Protein AF-A0A9X4BJ70-F1 (afdb_monomer)

Foldseek 3Di:
DDDDDDDDDDDDDDDPDPDDPDADDPVLLVLLQVLLVLLLLLCQFLLNQQQLAPAFFGADARVRHGDPVRWGCDQAFQTHVVDGPCVQEACAQDPCVVDQPRDGYHPPDGHHGPCASLHSHPDDSVRNLVQCCDCNNNVNDDLVRVLCCLQPPGSNCCLQVRDHPGDHRPPDSVSNSVSSCSCVVSVNDYPPDDPCVVPVDPDDDDDDDFDDPVQPPDPDDDGRDDDCDPVGDDPDDDDDDDDDDDDDDDDDDDDDDDDDDDDDD

InterPro domains:
  IPR036280 Multiheme cytochrome superfamily [SSF48695] (38-114)

Mean predicted aligned error: 16.15 Å

Solvent-accessible surface area (backbone atoms only — not comparable to full-atom values): 16893 Å² total; per-residue (Å²): 142,85,80,88,86,84,83,80,85,79,83,76,81,83,77,80,76,82,80,65,87,78,74,68,49,75,65,48,49,50,55,9,34,57,21,41,52,54,42,47,54,53,43,61,30,45,76,41,23,28,52,15,36,89,70,48,61,43,37,37,73,82,82,60,41,69,37,91,84,71,55,38,30,37,87,65,7,44,22,33,92,97,52,40,42,68,82,64,34,40,66,47,49,65,65,73,89,65,46,82,82,49,58,54,28,28,48,87,58,60,34,54,29,72,94,44,35,48,64,41,59,89,55,51,72,49,57,46,51,52,38,63,67,33,38,89,48,48,74,66,39,54,68,68,56,46,50,46,44,76,69,66,35,55,56,59,53,31,32,65,62,44,48,76,83,52,79,43,58,86,69,55,66,69,59,42,51,48,24,47,46,52,10,49,78,43,72,57,51,44,69,93,55,76,70,62,88,80,46,101,61,89,79,84,82,84,83,95,73,82,59,60,82,82,71,60,84,52,94,90,71,58,87,69,50,88,70,75,35,80,87,58,52,86,79,88,75,90,78,81,89,72,92,88,81,86,82,84,82,84,85,80,87,84,85,86,87,86,82,90,84,90,83,83,136

Radius of gyration: 30.54 Å; Cα contacts (8 Å, |Δi|>4): 278; chains: 1; bounding box: 100×88×86 Å

Structure (mmCIF, N/CA/C/O backbone):
data_AF-A0A9X4BJ70-F1
#
_entry.id   AF-A0A9X4BJ70-F1
#
loop_
_atom_site.group_PDB
_atom_site.id
_atom_site.type_symbol
_atom_site.label_atom_id
_atom_site.label_alt_id
_atom_site.label_comp_id
_atom_site.label_asym_id
_atom_site.label_entity_id
_atom_site.label_seq_id
_atom_site.pdbx_PDB_ins_code
_atom_site.Cartn_x
_atom_site.Cartn_y
_atom_site.Cartn_z
_atom_site.occupancy
_atom_site.B_iso_or_equiv
_atom_site.auth_seq_id
_atom_site.auth_comp_id
_atom_site.auth_asym_id
_atom_site.auth_atom_id
_atom_site.pdbx_PDB_model_num
ATOM 1 N N . MET A 1 1 ? -66.455 -12.445 61.023 1.00 44.97 1 MET A N 1
ATOM 2 C CA . MET A 1 1 ? -65.343 -12.947 60.184 1.00 44.97 1 MET A CA 1
ATOM 3 C C . MET A 1 1 ? -65.818 -13.061 58.744 1.00 44.97 1 MET A C 1
ATOM 5 O O . MET A 1 1 ? -66.738 -13.832 58.506 1.00 44.97 1 MET A O 1
ATOM 9 N N . ARG A 1 2 ? -65.229 -12.282 57.830 1.00 41.47 2 ARG A N 1
ATOM 10 C CA . ARG A 1 2 ? -65.140 -12.471 56.365 1.00 41.47 2 ARG A CA 1
ATOM 11 C C . ARG A 1 2 ? -64.407 -11.228 55.855 1.00 41.47 2 ARG A C 1
ATOM 13 O O . ARG A 1 2 ? -64.957 -10.138 55.947 1.00 41.47 2 ARG A O 1
ATOM 20 N N . HIS A 1 3 ? -63.143 -11.385 55.472 1.00 39.84 3 HIS A N 1
ATOM 21 C CA . HIS A 1 3 ? -62.312 -10.273 55.015 1.00 39.84 3 HIS A CA 1
ATOM 22 C C . HIS A 1 3 ? -62.519 -9.997 53.523 1.00 39.84 3 HIS A C 1
ATOM 24 O O . HIS A 1 3 ? -62.793 -10.908 52.744 1.00 39.84 3 HIS A O 1
ATOM 30 N N . GLU A 1 4 ? -62.346 -8.722 53.188 1.00 60.28 4 GLU A N 1
ATOM 31 C CA . GLU A 1 4 ? -62.038 -8.146 51.878 1.00 60.28 4 GLU A CA 1
ATOM 32 C C . GLU A 1 4 ? -61.199 -9.036 50.947 1.00 60.28 4 GLU A C 1
ATOM 34 O O . GLU A 1 4 ? -60.307 -9.742 51.411 1.00 60.28 4 GLU A O 1
ATOM 39 N N . LEU A 1 5 ? -61.378 -8.862 49.629 1.00 48.97 5 LEU A N 1
ATOM 40 C CA . LEU A 1 5 ? -60.277 -8.516 48.711 1.00 48.97 5 LEU A CA 1
ATOM 41 C C . LEU A 1 5 ? -60.844 -8.101 47.332 1.00 48.97 5 LEU A C 1
ATOM 43 O O . LEU A 1 5 ? -61.234 -8.944 46.525 1.00 48.97 5 LEU A O 1
ATOM 47 N N . ARG A 1 6 ? -60.863 -6.797 47.025 1.00 49.69 6 ARG A N 1
ATOM 48 C CA . ARG A 1 6 ? -61.016 -6.299 45.644 1.00 49.69 6 ARG A CA 1
ATOM 49 C C . ARG A 1 6 ? -59.627 -6.013 45.076 1.00 49.69 6 ARG A C 1
ATOM 51 O O . ARG A 1 6 ? -58.967 -5.074 45.508 1.00 49.69 6 ARG A O 1
ATOM 58 N N . GLY A 1 7 ? -59.179 -6.844 44.137 1.00 45.72 7 GLY A N 1
ATOM 59 C CA . GLY A 1 7 ? -57.853 -6.724 43.529 1.00 45.72 7 GLY A CA 1
ATOM 60 C C . GLY A 1 7 ? -57.718 -5.473 42.659 1.00 45.72 7 GLY A C 1
ATOM 61 O O . GLY A 1 7 ? -58.491 -5.281 41.721 1.00 45.72 7 GLY A O 1
ATOM 62 N N . LEU A 1 8 ? -56.714 -4.646 42.951 1.00 52.88 8 LEU A N 1
ATOM 63 C CA . LEU A 1 8 ? -56.324 -3.516 42.112 1.00 52.88 8 LEU A CA 1
ATOM 64 C C . LEU A 1 8 ? -55.392 -4.025 41.000 1.00 52.88 8 LEU A C 1
ATOM 66 O O . LEU A 1 8 ? -54.265 -4.437 41.272 1.00 52.88 8 LEU A O 1
ATOM 70 N N . ALA A 1 9 ? -55.851 -4.015 39.748 1.00 54.50 9 ALA A N 1
ATOM 71 C CA . ALA A 1 9 ? -55.020 -4.398 38.610 1.00 54.50 9 ALA A CA 1
ATOM 72 C C . ALA A 1 9 ? -54.035 -3.265 38.265 1.00 54.50 9 ALA A C 1
ATOM 74 O O . ALA A 1 9 ? -54.402 -2.293 37.606 1.00 54.50 9 ALA A O 1
ATOM 75 N N . MET A 1 10 ? -52.779 -3.381 38.708 1.00 53.28 10 MET A N 1
ATOM 76 C CA . MET A 1 10 ? -51.710 -2.481 38.268 1.00 53.28 10 MET A CA 1
ATOM 77 C C . MET A 1 10 ? -51.283 -2.814 36.833 1.00 53.28 10 MET A C 1
ATOM 79 O O . MET A 1 10 ? -50.647 -3.836 36.581 1.00 53.28 10 MET A O 1
ATOM 83 N N . LEU A 1 11 ? -51.589 -1.913 35.900 1.00 59.22 11 LEU A N 1
ATOM 84 C CA . LEU A 1 11 ? -50.984 -1.886 34.570 1.00 59.22 11 LEU A CA 1
ATOM 85 C C . LEU A 1 11 ? -49.551 -1.347 34.684 1.00 59.22 11 LEU A C 1
ATOM 87 O O . LEU A 1 11 ? -49.342 -0.141 34.806 1.00 59.22 11 LEU A O 1
ATOM 91 N N . ALA A 1 12 ? -48.563 -2.241 34.653 1.00 55.62 12 ALA A N 1
ATOM 92 C CA . ALA A 1 12 ? -47.156 -1.859 34.577 1.00 55.62 12 ALA A CA 1
ATOM 93 C C . ALA A 1 12 ? -46.794 -1.441 33.134 1.00 55.62 12 ALA A C 1
ATOM 95 O O . ALA A 1 12 ? -47.050 -2.212 32.205 1.00 55.62 12 ALA A O 1
ATOM 96 N N . PRO A 1 13 ? -46.193 -0.258 32.907 1.00 54.66 13 PRO A N 1
ATOM 97 C CA . PRO A 1 13 ? -45.772 0.148 31.573 1.00 54.66 13 PRO A CA 1
ATOM 98 C C . PRO A 1 13 ? -44.512 -0.619 31.146 1.00 54.66 13 PRO A C 1
ATOM 100 O O . PRO A 1 13 ? -43.472 -0.538 31.801 1.00 54.66 13 PRO A O 1
ATOM 103 N N . LEU A 1 14 ? -44.582 -1.328 30.014 1.00 55.91 14 LEU A N 1
ATOM 104 C CA . LEU A 1 14 ? -43.394 -1.866 29.349 1.00 55.91 14 LEU A CA 1
ATOM 105 C C . LEU A 1 14 ? -42.545 -0.701 28.821 1.00 55.91 14 LEU A C 1
ATOM 107 O O . LEU A 1 14 ? -42.873 -0.087 27.806 1.00 55.91 14 LEU A O 1
ATOM 111 N N . ALA A 1 15 ? -41.435 -0.410 29.494 1.00 56.06 15 ALA A N 1
ATOM 112 C CA . ALA A 1 15 ? -40.426 0.496 28.969 1.00 56.06 15 ALA A CA 1
ATOM 113 C C . ALA A 1 15 ? -39.696 -0.182 27.797 1.00 56.06 15 ALA A C 1
ATOM 115 O O . ALA A 1 15 ? -38.881 -1.082 28.005 1.00 56.06 15 ALA A O 1
ATOM 116 N N . LEU A 1 16 ? -39.973 0.249 26.560 1.00 54.69 16 LEU A N 1
ATOM 117 C CA . LEU A 1 16 ? -39.176 -0.148 25.399 1.00 54.69 16 LEU A CA 1
ATOM 118 C C . LEU A 1 16 ? -37.774 0.464 25.519 1.00 54.69 16 LEU A C 1
ATOM 120 O O . LEU A 1 16 ? -37.545 1.615 25.145 1.00 54.69 16 LEU A O 1
ATOM 124 N N . ALA A 1 17 ? -36.824 -0.321 26.023 1.00 59.47 17 ALA A N 1
ATOM 125 C CA . ALA A 1 17 ? -35.411 0.003 25.925 1.00 59.47 17 ALA A CA 1
ATOM 126 C C . ALA A 1 17 ? -34.994 -0.034 24.446 1.00 59.47 17 ALA A C 1
ATOM 128 O O . ALA A 1 17 ? -34.946 -1.095 23.824 1.00 59.47 17 ALA A O 1
ATOM 129 N N . ALA A 1 18 ? -34.702 1.135 23.874 1.00 52.69 18 ALA A N 1
ATOM 130 C CA . ALA A 1 18 ? -34.216 1.254 22.506 1.00 52.69 18 ALA A CA 1
ATOM 131 C C . ALA A 1 18 ? -32.765 0.748 22.404 1.00 52.69 18 ALA A C 1
ATOM 133 O O . ALA A 1 18 ? -31.811 1.525 22.467 1.00 52.69 18 ALA A O 1
ATOM 134 N N . CYS A 1 19 ? -32.596 -0.566 22.241 1.00 50.25 19 CYS A N 1
ATOM 135 C CA . CYS A 1 19 ? -31.313 -1.196 21.936 1.00 50.25 19 CYS A CA 1
ATOM 136 C C . CYS A 1 19 ? -30.862 -0.869 20.503 1.00 50.25 19 CYS A C 1
ATOM 138 O O . CYS A 1 19 ? -30.919 -1.708 19.606 1.00 50.25 19 CYS A O 1
ATOM 140 N N . GLY A 1 20 ? -30.363 0.351 20.296 1.00 57.78 20 GLY A N 1
ATOM 141 C CA . GLY A 1 20 ? -29.367 0.577 19.250 1.00 57.78 20 GLY A CA 1
ATOM 142 C C . GLY A 1 20 ? -28.104 -0.247 19.554 1.00 57.78 20 GLY A C 1
ATOM 143 O O . GLY A 1 20 ? -27.834 -0.519 20.729 1.00 57.78 20 GLY A O 1
ATOM 144 N N . PRO A 1 21 ? -27.322 -0.657 18.539 1.00 59.00 21 PRO A N 1
ATOM 145 C CA . PRO A 1 21 ? -26.081 -1.385 18.774 1.00 59.00 21 PRO A CA 1
ATOM 146 C C . PRO A 1 21 ? -25.143 -0.537 19.638 1.00 59.00 21 PRO A C 1
ATOM 148 O O . PRO A 1 21 ? -24.819 0.605 19.299 1.00 59.00 21 PRO A O 1
ATOM 151 N N . ALA A 1 22 ? -24.723 -1.087 20.777 1.00 70.06 22 ALA A N 1
ATOM 152 C CA . ALA A 1 22 ? -23.726 -0.445 21.617 1.00 70.06 22 ALA A CA 1
ATOM 153 C C . ALA A 1 22 ? -22.403 -0.348 20.842 1.00 70.06 22 ALA A C 1
ATOM 155 O O . ALA A 1 22 ? -21.954 -1.325 20.246 1.00 70.06 22 ALA A O 1
ATOM 156 N N . GLY A 1 23 ? -21.784 0.836 20.850 1.00 78.56 23 GLY A N 1
ATOM 157 C CA . GLY A 1 23 ? -20.447 1.020 20.284 1.00 78.56 23 GLY A CA 1
ATOM 158 C C . GLY A 1 23 ? -19.384 0.202 21.036 1.00 78.56 23 GLY A C 1
ATOM 159 O O . GLY A 1 23 ? -19.648 -0.279 22.142 1.00 78.56 23 GLY A O 1
ATOM 160 N N . PRO A 1 24 ? -18.170 0.070 20.476 1.00 86.44 24 PRO A N 1
ATOM 161 C CA . PRO A 1 24 ? -17.141 -0.817 21.008 1.00 86.44 24 PRO A CA 1
ATOM 162 C C . PRO A 1 24 ? -16.755 -0.477 22.455 1.00 86.44 24 PRO A C 1
ATOM 164 O O . PRO A 1 24 ? -16.575 0.693 22.836 1.00 86.44 24 PRO A O 1
ATOM 167 N N . SER A 1 25 ? -16.584 -1.530 23.257 1.00 91.25 25 SER A N 1
ATOM 168 C CA . SER A 1 25 ? -16.141 -1.454 24.649 1.00 91.25 25 SER A CA 1
ATOM 169 C C . SER A 1 25 ? -14.768 -0.775 24.771 1.00 91.25 25 SER A C 1
ATOM 171 O O . SER A 1 25 ? -14.058 -0.563 23.786 1.00 91.25 25 SER A O 1
ATOM 173 N N . ALA A 1 26 ? -14.376 -0.395 25.990 1.00 90.38 26 ALA A N 1
ATOM 174 C CA . ALA A 1 26 ? -13.045 0.176 26.220 1.00 90.38 26 ALA A CA 1
ATOM 175 C C . ALA A 1 26 ? -11.922 -0.808 25.832 1.00 90.38 26 ALA A C 1
ATOM 177 O O . ALA A 1 26 ? -10.941 -0.403 25.216 1.00 90.38 26 ALA A O 1
ATOM 178 N N . GLU A 1 27 ? -12.118 -2.096 26.118 1.00 92.19 27 GLU A N 1
ATOM 179 C CA . GLU A 1 27 ? -11.207 -3.188 25.763 1.00 92.19 27 GLU A CA 1
ATOM 180 C C . GLU A 1 27 ? -11.134 -3.405 24.244 1.00 92.19 27 GLU A C 1
ATOM 182 O O . GLU A 1 27 ? -10.042 -3.432 23.681 1.00 92.19 27 GLU A O 1
ATOM 187 N N . GLN A 1 28 ? -12.281 -3.444 23.553 1.00 92.56 28 GLN A N 1
ATOM 188 C CA . GLN A 1 28 ? -12.324 -3.540 22.087 1.00 92.56 28 GLN A CA 1
ATOM 189 C C . GLN A 1 28 ? -11.627 -2.346 21.420 1.00 92.56 28 GLN A C 1
ATOM 191 O O . GLN A 1 28 ? -10.925 -2.517 20.426 1.00 92.56 28 GLN A O 1
ATOM 196 N N . ARG A 1 29 ? -11.771 -1.136 21.980 1.00 91.31 29 ARG A N 1
ATOM 197 C CA . ARG A 1 29 ? -11.071 0.060 21.487 1.00 91.31 29 ARG A CA 1
ATOM 198 C C . ARG A 1 29 ? -9.560 -0.002 21.710 1.00 91.31 29 ARG A C 1
ATOM 200 O O . ARG A 1 29 ? -8.829 0.417 20.819 1.00 91.31 29 ARG A O 1
ATOM 207 N N . ALA A 1 30 ? -9.093 -0.530 22.842 1.00 91.69 30 ALA A N 1
ATOM 208 C CA . ALA A 1 30 ? -7.665 -0.748 23.082 1.00 91.69 30 ALA A CA 1
ATOM 209 C C . ALA A 1 30 ? -7.089 -1.777 22.092 1.00 91.69 30 ALA A C 1
ATOM 211 O O . ALA A 1 30 ? -6.161 -1.463 21.350 1.00 91.69 30 ALA A O 1
ATOM 212 N N . ALA A 1 31 ? -7.729 -2.945 21.972 1.00 94.50 31 ALA A N 1
ATOM 213 C CA . ALA A 1 31 ? -7.320 -3.996 21.039 1.00 94.50 31 ALA A CA 1
ATOM 214 C C . ALA A 1 31 ? -7.295 -3.523 19.572 1.00 94.50 31 ALA A C 1
ATOM 216 O O . ALA A 1 31 ? -6.420 -3.924 18.806 1.00 94.50 31 ALA A O 1
ATOM 217 N N . ALA A 1 32 ? -8.221 -2.647 19.175 1.00 95.12 32 ALA A N 1
ATOM 218 C CA . ALA A 1 32 ? -8.258 -2.057 17.839 1.00 95.12 32 ALA A CA 1
ATOM 219 C C . ALA A 1 32 ? -7.147 -1.024 17.585 1.00 95.12 32 ALA A C 1
ATOM 221 O O . ALA A 1 32 ? -6.640 -0.946 16.467 1.00 95.12 32 ALA A O 1
ATOM 222 N N . VAL A 1 33 ? -6.740 -0.257 18.604 1.00 94.12 33 VAL A N 1
ATOM 223 C CA . VAL A 1 33 ? -5.573 0.638 18.524 1.00 94.12 33 VAL A CA 1
ATOM 224 C C . VAL A 1 33 ? -4.288 -0.172 18.334 1.00 94.12 33 VAL A C 1
ATOM 226 O O . VAL A 1 33 ? -3.504 0.145 17.438 1.00 94.12 33 VAL A O 1
ATOM 229 N N . ASP A 1 34 ? -4.110 -1.246 19.105 1.00 94.56 34 ASP A N 1
ATOM 230 C CA . ASP A 1 34 ? -2.947 -2.134 18.988 1.00 94.56 34 ASP A CA 1
ATOM 231 C C . ASP A 1 34 ? -2.934 -2.866 17.637 1.00 94.56 34 ASP A C 1
ATOM 233 O O . ASP A 1 34 ? -1.910 -2.922 16.954 1.00 94.56 34 ASP A O 1
ATOM 237 N N . ALA A 1 35 ? -4.092 -3.357 17.185 1.00 97.31 35 ALA A N 1
ATOM 238 C CA . ALA A 1 35 ? -4.245 -3.965 15.867 1.00 97.31 35 ALA A CA 1
ATOM 239 C C . ALA A 1 35 ? -3.891 -2.986 14.731 1.00 97.31 35 ALA A C 1
ATOM 241 O O . ALA A 1 35 ? -3.225 -3.368 13.762 1.00 97.31 35 ALA A O 1
ATOM 242 N N . PHE A 1 36 ? -4.260 -1.707 14.861 1.00 97.44 36 PHE A N 1
ATOM 243 C CA . PHE A 1 36 ? -3.890 -0.691 13.880 1.00 97.44 36 PHE A CA 1
ATOM 244 C C . PHE A 1 36 ? -2.380 -0.412 13.831 1.00 97.44 36 PHE A C 1
ATOM 246 O O . PHE A 1 36 ? -1.868 -0.056 12.769 1.00 97.44 36 PHE A O 1
ATOM 253 N N . ALA A 1 37 ? -1.634 -0.612 14.924 1.00 96.25 37 ALA A N 1
ATOM 254 C CA . ALA A 1 37 ? -0.175 -0.496 14.893 1.00 96.25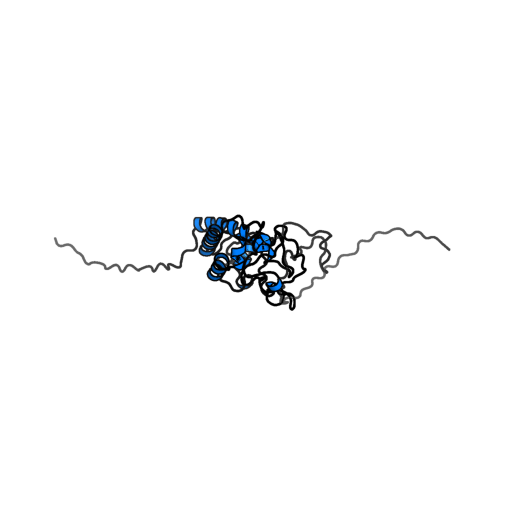 37 ALA A CA 1
ATOM 255 C C . ALA A 1 37 ? 0.447 -1.520 13.922 1.00 96.25 37 ALA A C 1
ATOM 257 O O . ALA A 1 37 ? 1.271 -1.144 13.086 1.00 96.25 37 ALA A O 1
ATOM 258 N N . THR A 1 38 ? -0.028 -2.772 13.944 1.00 97.81 38 THR A N 1
ATOM 259 C CA . THR A 1 38 ? 0.369 -3.817 12.982 1.00 97.81 38 THR A CA 1
ATOM 260 C C . THR A 1 38 ? -0.075 -3.493 11.551 1.00 97.81 38 THR A C 1
ATOM 262 O O . THR A 1 38 ? 0.704 -3.661 10.613 1.00 97.81 38 THR A O 1
ATOM 265 N N . VAL A 1 39 ? -1.296 -2.975 11.356 1.00 97.81 39 VAL A N 1
ATOM 266 C CA . VAL A 1 39 ? -1.761 -2.515 10.029 1.00 97.81 39 VAL A CA 1
ATOM 267 C C . VAL A 1 39 ? -0.845 -1.413 9.488 1.00 97.81 39 VAL A C 1
ATOM 269 O O . VAL A 1 39 ? -0.410 -1.481 8.338 1.00 97.81 39 VAL A O 1
ATOM 272 N N . LYS A 1 40 ? -0.491 -0.427 10.322 1.00 96.94 40 LYS A N 1
ATOM 273 C CA . LYS A 1 40 ? 0.443 0.639 9.954 1.00 96.94 40 LYS A CA 1
ATOM 274 C C . LYS A 1 40 ? 1.812 0.086 9.578 1.00 96.94 40 LYS A C 1
ATOM 276 O O . LYS A 1 40 ? 2.360 0.537 8.579 1.00 96.94 40 LYS A O 1
ATOM 281 N N . GLU A 1 41 ? 2.373 -0.838 10.354 1.00 97.38 41 GLU A N 1
ATOM 282 C CA . GLU A 1 41 ? 3.683 -1.438 10.071 1.00 97.38 41 GLU A CA 1
ATOM 283 C C . GLU A 1 41 ? 3.741 -2.014 8.648 1.00 97.38 41 GLU A C 1
ATOM 285 O O . GLU A 1 41 ? 4.626 -1.651 7.872 1.00 97.38 41 GLU A O 1
ATOM 290 N N . VAL A 1 42 ? 2.732 -2.803 8.262 1.00 98.25 42 VAL A N 1
ATOM 291 C CA . VAL A 1 42 ? 2.614 -3.365 6.907 1.00 98.25 42 VAL A CA 1
ATOM 292 C C . VAL A 1 42 ? 2.461 -2.270 5.850 1.00 98.25 42 VAL A C 1
ATOM 294 O O . VAL A 1 42 ? 3.201 -2.259 4.869 1.00 98.25 42 VAL A O 1
ATOM 297 N N . PHE A 1 43 ? 1.568 -1.300 6.058 1.00 97.50 43 PHE A N 1
ATOM 298 C CA . PHE A 1 43 ? 1.347 -0.194 5.114 1.00 97.50 43 PHE A CA 1
ATOM 299 C C . PHE A 1 43 ? 2.568 0.731 4.942 1.00 97.50 43 PHE A C 1
ATOM 301 O O . PHE A 1 43 ? 2.677 1.411 3.918 1.00 97.50 43 PHE A O 1
ATOM 308 N N . GLN A 1 44 ? 3.476 0.768 5.925 1.00 96.56 44 GLN A N 1
ATOM 309 C CA . GLN A 1 44 ? 4.755 1.478 5.849 1.00 96.56 44 GLN A CA 1
ATOM 310 C C . GLN A 1 44 ? 5.908 0.616 5.302 1.00 96.56 44 GLN A C 1
ATOM 312 O O . GLN A 1 44 ? 7.003 1.135 5.101 1.00 96.56 44 GLN A O 1
ATOM 317 N N . HIS A 1 45 ? 5.691 -0.670 5.019 1.00 97.62 45 HIS A N 1
ATOM 318 C CA . HIS A 1 45 ? 6.710 -1.533 4.427 1.00 97.62 45 HIS A CA 1
ATOM 319 C C . HIS A 1 45 ? 6.933 -1.197 2.933 1.00 97.62 45 HIS A C 1
ATOM 321 O O . HIS A 1 45 ? 5.957 -0.914 2.226 1.00 97.62 45 HIS A O 1
ATOM 327 N N . PRO A 1 46 ? 8.165 -1.297 2.386 1.00 96.75 46 PRO A N 1
ATOM 328 C CA . PRO A 1 46 ? 8.444 -1.012 0.971 1.00 96.75 46 PRO A CA 1
ATOM 329 C C . PRO A 1 46 ? 7.616 -1.832 -0.027 1.00 96.75 46 PRO A C 1
ATOM 331 O O . PRO A 1 46 ? 7.341 -1.370 -1.131 1.00 96.75 46 PRO A O 1
ATOM 334 N N . ARG A 1 47 ? 7.151 -3.035 0.347 1.00 96.75 47 ARG A N 1
ATOM 335 C CA . ARG A 1 47 ? 6.239 -3.825 -0.505 1.00 96.75 47 ARG A CA 1
ATOM 336 C C . ARG A 1 47 ? 4.881 -3.142 -0.745 1.00 96.75 47 ARG A C 1
ATOM 338 O O . ARG A 1 47 ? 4.276 -3.407 -1.775 1.00 96.75 47 ARG A O 1
ATOM 345 N N . CYS A 1 48 ? 4.446 -2.245 0.143 1.00 96.81 48 CYS A N 1
ATOM 346 C CA . CYS A 1 48 ? 3.251 -1.416 -0.033 1.00 96.81 48 CYS A CA 1
ATOM 347 C C . CYS A 1 48 ? 3.617 -0.005 -0.522 1.00 96.81 48 CYS A C 1
ATOM 349 O O . CYS A 1 48 ? 3.100 0.458 -1.540 1.00 96.81 48 CYS A O 1
ATOM 351 N N . GLN A 1 49 ? 4.547 0.672 0.166 1.00 95.81 49 GLN A N 1
ATOM 352 C CA . GLN A 1 49 ? 4.896 2.067 -0.132 1.00 95.81 49 GLN A CA 1
ATOM 353 C C . GLN A 1 49 ? 5.409 2.280 -1.559 1.00 95.81 49 GLN A C 1
ATOM 355 O O . GLN A 1 49 ? 5.107 3.314 -2.144 1.00 95.81 49 GLN A O 1
ATOM 360 N N . ASN A 1 50 ? 6.143 1.324 -2.142 1.00 96.25 50 ASN A N 1
ATOM 361 C CA . ASN A 1 50 ? 6.729 1.489 -3.476 1.00 96.25 50 ASN A CA 1
ATOM 362 C C . ASN A 1 50 ? 5.689 1.685 -4.594 1.00 96.25 50 ASN A C 1
ATOM 364 O O . ASN A 1 50 ? 6.030 2.239 -5.642 1.00 96.25 50 ASN A O 1
ATOM 368 N N . CYS A 1 51 ? 4.444 1.250 -4.364 1.00 95.31 51 CYS A N 1
ATOM 369 C CA . CYS A 1 51 ? 3.317 1.451 -5.274 1.00 95.31 51 CYS A CA 1
ATOM 370 C C . CYS A 1 51 ? 2.418 2.630 -4.847 1.00 95.31 51 CYS A C 1
ATOM 372 O O . CYS A 1 51 ? 1.872 3.354 -5.685 1.00 95.31 51 CYS A O 1
ATOM 374 N N . HIS A 1 52 ? 2.297 2.845 -3.535 1.00 96.25 52 HIS A N 1
ATOM 375 C CA . HIS A 1 52 ? 1.446 3.846 -2.885 1.00 96.25 52 HIS A CA 1
ATOM 376 C C . HIS A 1 52 ? 2.168 5.191 -2.660 1.00 96.25 52 HIS A C 1
ATOM 378 O O . HIS A 1 52 ? 2.256 5.713 -1.543 1.00 96.25 52 HIS A O 1
ATOM 384 N N . ILE A 1 53 ? 2.697 5.744 -3.754 1.00 94.69 53 ILE A N 1
ATOM 385 C CA . ILE A 1 53 ? 3.519 6.966 -3.796 1.00 94.69 53 ILE A CA 1
ATOM 386 C C . ILE A 1 53 ? 2.740 8.222 -4.236 1.00 94.69 53 ILE A C 1
ATOM 388 O O . ILE A 1 53 ? 1.763 8.097 -4.980 1.00 94.69 53 ILE A O 1
ATOM 392 N N . PRO A 1 54 ? 3.192 9.439 -3.858 1.00 92.06 54 PRO A N 1
ATOM 393 C CA . PRO A 1 54 ? 2.552 10.694 -4.270 1.00 92.06 54 PRO A CA 1
ATOM 394 C C . PRO A 1 54 ? 2.790 11.061 -5.741 1.00 92.06 54 PRO A C 1
ATOM 396 O O . PRO A 1 54 ? 1.920 11.656 -6.370 1.00 92.06 54 PRO A O 1
ATOM 399 N N . GLY A 1 55 ? 3.959 10.715 -6.288 1.00 92.94 55 GLY A N 1
ATOM 400 C CA . GLY A 1 55 ? 4.304 10.947 -7.691 1.00 92.94 55 GLY A CA 1
ATOM 401 C C . GLY A 1 55 ? 3.865 9.808 -8.610 1.00 92.94 55 GLY A C 1
ATOM 402 O O . GLY A 1 55 ? 3.096 8.929 -8.223 1.00 92.94 55 GLY A O 1
ATOM 403 N N . ASP A 1 56 ? 4.402 9.799 -9.828 1.00 96.69 56 ASP A N 1
ATOM 404 C CA . ASP A 1 56 ? 4.103 8.767 -10.829 1.00 96.69 56 ASP A CA 1
ATOM 405 C C . ASP A 1 56 ? 5.290 7.854 -11.162 1.00 96.69 56 ASP A C 1
ATOM 407 O O . ASP A 1 56 ? 5.096 6.884 -11.881 1.00 96.69 56 ASP A O 1
ATOM 411 N N . ALA A 1 57 ? 6.488 8.095 -10.621 1.00 97.12 57 ALA A N 1
ATOM 412 C CA . ALA A 1 57 ? 7.649 7.215 -10.789 1.00 97.12 57 ALA A CA 1
ATOM 413 C C . ALA A 1 57 ? 7.711 6.173 -9.647 1.00 97.12 57 ALA A C 1
ATOM 415 O O . ALA A 1 57 ? 8.080 6.556 -8.534 1.00 97.12 57 ALA A O 1
ATOM 416 N N . PRO A 1 58 ? 7.345 4.889 -9.869 1.00 96.75 58 PRO A N 1
ATOM 417 C CA . PRO A 1 58 ? 7.359 3.853 -8.832 1.00 96.75 58 PRO A CA 1
ATOM 418 C C . PRO A 1 58 ? 8.749 3.630 -8.240 1.00 96.75 58 PRO A C 1
ATOM 420 O O . PRO A 1 58 ? 9.766 3.979 -8.845 1.00 96.75 58 PRO A O 1
ATOM 423 N N . LEU A 1 59 ? 8.793 3.004 -7.063 1.00 96.50 59 LEU A N 1
ATOM 424 C CA . LEU A 1 59 ? 10.042 2.773 -6.339 1.00 96.50 59 LEU A CA 1
ATOM 425 C C . LEU A 1 59 ? 10.493 1.306 -6.405 1.00 96.50 59 LEU A C 1
ATOM 427 O O . LEU A 1 59 ? 9.693 0.370 -6.411 1.00 96.50 59 LEU A O 1
ATOM 431 N N . GLN A 1 60 ? 11.802 1.090 -6.415 1.00 93.75 60 GLN A N 1
ATOM 432 C CA . GLN A 1 60 ? 12.460 -0.212 -6.409 1.00 93.75 60 GLN A CA 1
ATOM 433 C C . GLN A 1 60 ? 13.169 -0.479 -5.075 1.00 93.75 60 GLN A C 1
ATOM 435 O O . GLN A 1 60 ? 13.552 0.434 -4.340 1.00 93.75 60 GLN A O 1
ATOM 440 N N . PHE A 1 61 ? 13.366 -1.773 -4.802 1.00 93.06 61 PHE A N 1
ATOM 441 C CA . PHE A 1 61 ? 14.058 -2.307 -3.623 1.00 93.06 61 PHE A CA 1
ATOM 442 C C . PHE A 1 61 ? 13.429 -1.868 -2.290 1.00 93.06 61 PHE A C 1
ATOM 444 O O . PHE A 1 61 ? 12.329 -1.311 -2.257 1.00 93.06 61 PHE A O 1
ATOM 451 N N . ASP A 1 62 ? 14.099 -2.177 -1.181 1.00 94.56 62 ASP A N 1
ATOM 452 C CA . ASP A 1 62 ? 13.678 -1.752 0.162 1.00 94.56 62 ASP A CA 1
ATOM 453 C C . ASP A 1 62 ? 14.191 -0.340 0.507 1.00 94.56 62 ASP A C 1
ATOM 455 O O . ASP A 1 62 ? 13.714 0.281 1.448 1.00 94.56 62 ASP A O 1
ATOM 459 N N . ALA A 1 63 ? 15.125 0.190 -0.293 1.00 94.56 63 ALA A N 1
ATOM 460 C CA . ALA A 1 63 ? 15.641 1.554 -0.185 1.00 94.56 63 ALA A CA 1
ATOM 461 C C . ALA A 1 63 ? 14.689 2.629 -0.749 1.00 94.56 63 ALA A C 1
ATOM 463 O O . ALA A 1 63 ? 14.963 3.814 -0.588 1.00 94.56 63 ALA A O 1
ATOM 464 N N . GLY A 1 64 ? 13.604 2.241 -1.435 1.00 94.56 64 GLY A N 1
ATOM 465 C CA . GLY A 1 64 ? 12.624 3.188 -1.975 1.00 94.56 64 GLY A CA 1
ATOM 466 C C . GLY A 1 64 ? 13.194 4.138 -3.037 1.00 94.56 64 GLY A C 1
ATOM 467 O O . GLY A 1 64 ? 12.791 5.295 -3.102 1.00 94.56 64 GLY A O 1
ATOM 468 N N . VAL A 1 65 ? 14.145 3.680 -3.856 1.00 95.88 65 VAL A N 1
ATOM 469 C CA . VAL A 1 65 ? 14.739 4.487 -4.941 1.00 95.88 65 VAL A CA 1
ATOM 470 C C . VAL A 1 65 ? 13.853 4.463 -6.185 1.00 95.88 65 VAL A C 1
ATOM 472 O O . VAL A 1 65 ? 13.166 3.475 -6.418 1.00 95.88 65 VAL A O 1
ATOM 475 N N . ALA A 1 66 ? 13.864 5.514 -7.007 1.00 97.31 66 ALA A N 1
ATOM 476 C CA . ALA A 1 66 ? 13.080 5.541 -8.245 1.00 97.31 66 ALA A CA 1
ATOM 477 C C . ALA A 1 66 ? 13.443 4.379 -9.192 1.00 97.31 66 ALA A C 1
ATOM 479 O O . ALA A 1 66 ? 14.602 3.971 -9.281 1.00 97.31 66 ALA A O 1
ATOM 480 N N . HIS A 1 67 ? 12.446 3.854 -9.905 1.00 96.81 67 HIS A N 1
ATOM 481 C CA . HIS A 1 67 ? 12.599 2.717 -10.809 1.00 96.81 67 HIS A CA 1
ATOM 482 C C . HIS A 1 67 ? 13.627 3.003 -11.918 1.00 96.81 67 HIS A C 1
ATOM 484 O O . HIS A 1 67 ? 13.414 3.890 -12.743 1.00 96.81 67 HIS A O 1
ATOM 490 N N . ALA A 1 68 ? 14.721 2.234 -11.970 1.00 95.44 68 ALA A N 1
ATOM 491 C CA . ALA A 1 68 ? 15.892 2.524 -12.811 1.00 95.44 68 ALA A CA 1
ATOM 492 C C . ALA A 1 68 ? 15.584 2.680 -14.315 1.00 95.44 68 ALA A C 1
ATOM 494 O O . ALA A 1 68 ? 16.247 3.438 -15.014 1.00 95.44 68 ALA A O 1
ATOM 495 N N . GLN A 1 69 ? 14.552 1.994 -14.809 1.00 95.19 69 GLN A N 1
ATOM 496 C CA . GLN A 1 69 ? 14.073 2.061 -16.196 1.00 95.19 69 GLN A CA 1
ATOM 497 C C . GLN A 1 69 ? 13.215 3.309 -16.510 1.00 95.19 69 GLN A C 1
ATOM 499 O O . GLN A 1 69 ? 12.625 3.373 -17.583 1.00 95.19 69 GLN A O 1
ATOM 504 N N . ALA A 1 70 ? 13.103 4.273 -15.586 1.00 95.56 70 ALA A N 1
ATOM 505 C CA . ALA A 1 70 ? 12.340 5.522 -15.735 1.00 95.56 70 ALA A CA 1
ATOM 506 C C . ALA A 1 70 ? 10.861 5.341 -16.150 1.00 95.56 70 ALA A C 1
ATOM 508 O O . ALA A 1 70 ? 10.262 6.218 -16.774 1.00 95.56 70 ALA A O 1
ATOM 509 N N . VAL A 1 71 ? 10.257 4.203 -15.789 1.00 97.19 71 VAL A N 1
ATOM 510 C CA . VAL A 1 71 ? 8.824 3.946 -15.999 1.00 97.19 71 VAL A CA 1
ATOM 511 C C . VAL A 1 71 ? 7.979 4.892 -15.143 1.00 97.19 71 VAL A C 1
ATOM 513 O O . VAL A 1 71 ? 8.412 5.346 -14.083 1.00 97.19 71 VAL A O 1
ATOM 516 N N . VAL A 1 72 ? 6.750 5.157 -15.584 1.00 97.69 72 VAL A N 1
ATOM 517 C CA . VAL A 1 72 ? 5.778 5.997 -14.870 1.00 97.69 72 VAL A CA 1
ATOM 518 C C . VAL A 1 72 ? 4.407 5.326 -14.813 1.00 97.69 72 VAL A C 1
ATOM 520 O O . VAL A 1 72 ? 4.111 4.478 -15.647 1.00 97.69 72 VAL A O 1
ATOM 523 N N . ARG A 1 73 ? 3.559 5.740 -13.864 1.00 97.81 73 ARG A N 1
ATOM 524 C CA . ARG A 1 73 ? 2.201 5.228 -13.589 1.00 97.81 73 ARG A CA 1
ATOM 525 C C . ARG A 1 73 ? 1.326 5.066 -14.834 1.00 97.81 73 ARG A C 1
ATOM 527 O O . ARG A 1 73 ? 0.565 4.108 -14.917 1.00 97.81 73 ARG A O 1
ATOM 534 N N . GLY A 1 74 ? 1.441 5.983 -15.793 1.00 97.00 74 GLY A N 1
ATOM 535 C CA . GLY A 1 74 ? 0.560 6.014 -16.959 1.00 97.00 74 GLY A CA 1
ATOM 536 C C . GLY A 1 74 ? -0.848 6.526 -16.635 1.00 97.00 74 GLY A C 1
ATOM 537 O O . GLY A 1 74 ? -1.084 6.999 -15.523 1.00 97.00 74 GLY A O 1
ATOM 538 N N . PRO A 1 75 ? -1.780 6.473 -17.602 1.00 96.25 75 PRO A N 1
ATOM 539 C CA . PRO A 1 75 ? -3.127 7.031 -17.457 1.00 96.25 75 PRO A CA 1
ATOM 540 C C . PRO A 1 75 ? -4.036 6.227 -16.512 1.00 96.25 75 PRO A C 1
ATOM 542 O O . PRO A 1 75 ? -4.972 6.787 -15.946 1.00 96.25 75 PRO A O 1
ATOM 545 N N . ASP A 1 76 ? -3.762 4.936 -16.332 1.00 95.06 76 ASP A N 1
ATOM 546 C CA . ASP A 1 76 ? -4.609 3.958 -15.638 1.00 95.06 76 ASP A CA 1
ATOM 547 C C . ASP A 1 76 ? -3.889 3.201 -14.504 1.00 95.06 76 ASP A C 1
ATOM 549 O O . ASP A 1 76 ? -4.546 2.551 -13.697 1.00 95.06 76 ASP A O 1
ATOM 553 N N . GLY A 1 77 ? -2.561 3.329 -14.394 1.00 97.19 77 GLY A N 1
ATOM 554 C CA . GLY A 1 77 ? -1.729 2.587 -13.442 1.00 97.19 77 GLY A CA 1
ATOM 555 C C . GLY A 1 77 ? -0.880 1.475 -14.072 1.00 97.19 77 GLY A C 1
ATOM 556 O O . GLY A 1 77 ? -0.029 0.918 -13.379 1.00 97.19 77 GLY A O 1
ATOM 557 N N . HIS A 1 78 ? -1.056 1.169 -15.363 1.00 97.50 78 HIS A N 1
ATOM 558 C CA . HIS A 1 78 ? -0.399 0.046 -16.048 1.00 97.50 78 HIS A CA 1
ATOM 559 C C . HIS A 1 78 ? 0.867 0.421 -16.839 1.00 97.50 78 HIS A C 1
ATOM 561 O O . HIS A 1 78 ? 1.399 -0.410 -17.579 1.00 97.50 78 HIS A O 1
ATOM 567 N N . GLY A 1 79 ? 1.388 1.639 -16.675 1.00 97.69 79 GLY A N 1
ATOM 568 C CA . GLY A 1 79 ? 2.583 2.120 -17.375 1.00 97.69 79 GLY A CA 1
ATOM 569 C C . GLY A 1 79 ? 2.283 3.142 -18.474 1.00 97.69 79 GLY A C 1
ATOM 570 O O . GLY A 1 79 ? 1.136 3.368 -18.859 1.00 97.69 79 GLY A O 1
ATOM 571 N N . ALA A 1 80 ? 3.321 3.796 -18.993 1.00 97.12 80 ALA A N 1
ATOM 572 C CA . ALA A 1 80 ? 3.160 4.760 -20.081 1.00 97.12 80 ALA A CA 1
ATOM 573 C C . ALA A 1 80 ? 2.730 4.071 -21.395 1.00 97.12 80 ALA A C 1
ATOM 575 O O . ALA A 1 80 ? 3.158 2.944 -21.662 1.00 97.12 80 ALA A O 1
ATOM 576 N N . PRO A 1 81 ? 1.971 4.751 -22.278 1.00 95.56 81 PRO A N 1
ATOM 577 C CA . PRO A 1 81 ? 1.774 4.290 -23.649 1.00 95.56 81 PRO A CA 1
ATOM 578 C C . PRO A 1 81 ? 3.124 4.015 -24.332 1.00 95.56 81 PRO A C 1
ATOM 580 O O . PRO A 1 81 ? 4.006 4.870 -24.335 1.00 95.56 81 PRO A O 1
ATOM 583 N N . GLY A 1 82 ? 3.294 2.810 -24.880 1.00 95.31 82 GLY A N 1
ATOM 584 C CA . GLY A 1 82 ? 4.557 2.347 -25.473 1.00 95.31 82 GLY A CA 1
ATOM 585 C C . GLY A 1 82 ? 5.557 1.709 -24.495 1.00 95.31 82 GLY A C 1
ATOM 586 O O . GLY A 1 82 ? 6.498 1.070 -24.954 1.00 95.31 82 GLY A O 1
ATOM 587 N N . LEU A 1 83 ? 5.343 1.811 -23.177 1.00 96.56 83 LEU A N 1
ATOM 588 C CA . LEU A 1 83 ? 6.115 1.094 -22.152 1.00 96.56 83 LEU A CA 1
ATOM 589 C C . LEU A 1 83 ? 5.208 0.650 -20.977 1.00 96.56 83 LEU A C 1
ATOM 591 O O . LEU A 1 83 ? 5.364 1.136 -19.851 1.00 96.56 83 LEU A O 1
ATOM 595 N N . PRO A 1 84 ? 4.235 -0.255 -21.217 1.00 97.12 84 PRO A N 1
ATOM 596 C CA . PRO A 1 84 ? 3.394 -0.805 -20.157 1.00 97.12 84 PRO A CA 1
ATOM 597 C C . PRO A 1 84 ? 4.207 -1.715 -19.225 1.00 97.12 84 PRO A C 1
ATOM 599 O O . PRO A 1 84 ? 5.150 -2.381 -19.661 1.00 97.12 84 PRO A O 1
ATOM 602 N N . CYS A 1 85 ? 3.814 -1.815 -17.953 1.00 97.31 85 CYS A N 1
ATOM 603 C CA . CYS A 1 85 ? 4.489 -2.638 -16.943 1.00 97.31 85 CYS A CA 1
ATOM 604 C C . CYS A 1 85 ? 4.632 -4.112 -17.369 1.00 97.31 85 CYS A C 1
ATOM 606 O O . CYS A 1 85 ? 5.683 -4.716 -17.145 1.00 97.31 85 CYS A O 1
ATOM 608 N N . GLY A 1 86 ? 3.624 -4.655 -18.063 1.00 96.50 86 GLY A N 1
ATOM 609 C CA . GLY A 1 86 ? 3.622 -6.016 -18.616 1.00 96.50 86 GLY A CA 1
ATOM 610 C C . GLY A 1 86 ? 4.703 -6.304 -19.670 1.00 96.50 86 GLY A C 1
ATOM 611 O O . GLY A 1 86 ? 4.910 -7.458 -20.024 1.00 96.50 86 GLY A O 1
ATOM 612 N N . THR A 1 87 ? 5.437 -5.289 -20.146 1.00 96.88 87 THR A N 1
ATOM 613 C CA . THR A 1 87 ? 6.634 -5.481 -20.994 1.00 96.88 87 THR A CA 1
ATOM 614 C C . THR A 1 87 ? 7.742 -6.235 -20.249 1.00 96.88 87 THR A C 1
ATOM 616 O O . THR A 1 87 ? 8.538 -6.941 -20.862 1.00 96.88 87 THR A O 1
ATOM 619 N N . CYS A 1 88 ? 7.811 -6.070 -18.923 1.00 96.50 88 CYS A N 1
ATOM 620 C CA . CYS A 1 88 ? 8.859 -6.644 -18.076 1.00 96.50 88 CYS A CA 1
ATOM 621 C C . CYS A 1 88 ? 8.308 -7.499 -16.928 1.00 96.50 88 CYS A C 1
ATOM 623 O O . CYS A 1 88 ? 8.941 -8.483 -16.554 1.00 96.50 88 CYS A O 1
ATOM 625 N N . HIS A 1 89 ? 7.160 -7.128 -16.359 1.00 97.62 89 HIS A N 1
ATOM 626 C CA . HIS A 1 89 ? 6.527 -7.844 -15.254 1.00 97.62 89 HIS A CA 1
ATOM 627 C C . HIS A 1 89 ? 5.564 -8.907 -15.790 1.00 97.62 89 HIS A C 1
ATOM 629 O O . HIS A 1 89 ? 4.552 -8.573 -16.400 1.00 97.62 89 HIS A O 1
ATOM 635 N N . GLY A 1 90 ? 5.886 -10.182 -15.570 1.00 96.38 90 GLY A N 1
ATOM 636 C CA . GLY A 1 90 ? 5.020 -11.306 -15.937 1.00 96.38 90 GLY A CA 1
ATOM 637 C C . GLY A 1 90 ? 3.996 -11.662 -14.854 1.00 96.38 90 GLY A C 1
ATOM 638 O O . GLY A 1 90 ? 4.060 -11.171 -13.730 1.00 96.38 90 GLY A O 1
ATOM 639 N N . GLU A 1 91 ? 3.104 -12.601 -15.172 1.00 97.19 91 GLU A N 1
ATOM 640 C CA . GLU A 1 91 ? 2.045 -13.109 -14.277 1.00 97.19 91 GLU A CA 1
ATOM 641 C C . GLU A 1 91 ? 2.564 -13.795 -12.995 1.00 97.19 91 GLU A C 1
ATOM 643 O O . GLU A 1 91 ? 1.819 -13.997 -12.038 1.00 97.19 91 GLU A O 1
ATOM 648 N N . SER A 1 92 ? 3.843 -14.168 -12.948 1.00 97.00 92 SER A N 1
ATOM 649 C CA . SER A 1 92 ? 4.484 -14.792 -11.788 1.00 97.00 92 SER A CA 1
ATOM 650 C C . SE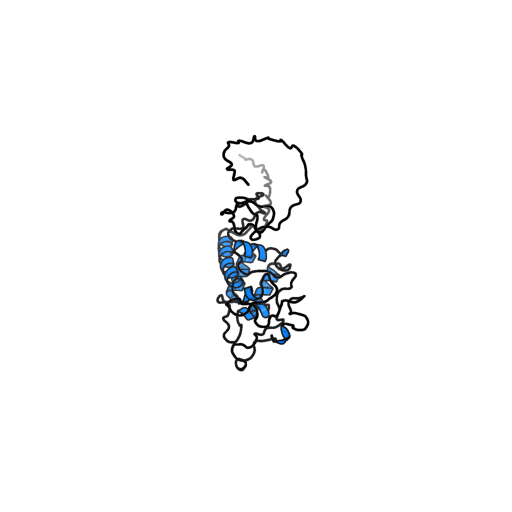R A 1 92 ? 5.965 -14.440 -11.724 1.00 97.00 92 SER A C 1
ATOM 652 O O . SER A 1 92 ? 6.581 -14.159 -12.753 1.00 97.00 92 SER A O 1
ATOM 654 N N . ASN A 1 93 ? 6.562 -14.516 -10.532 1.00 97.06 93 ASN A N 1
ATOM 655 C CA . ASN A 1 93 ? 8.005 -14.351 -10.370 1.00 97.06 93 ASN A CA 1
ATOM 656 C C . ASN A 1 93 ? 8.782 -15.304 -11.309 1.00 97.06 93 ASN A C 1
ATOM 658 O O . ASN A 1 93 ? 8.420 -16.481 -11.406 1.00 97.06 93 ASN A O 1
ATOM 662 N N . PRO A 1 94 ? 9.843 -14.826 -11.985 1.00 94.94 94 PRO A N 1
ATOM 663 C CA . PRO A 1 94 ? 10.657 -15.655 -12.867 1.00 94.94 94 PRO A CA 1
ATOM 664 C C . PRO A 1 94 ? 11.447 -16.711 -12.073 1.00 94.94 94 PRO A C 1
ATOM 666 O O . PRO A 1 94 ? 11.695 -16.531 -10.875 1.00 94.94 94 PRO A O 1
ATOM 669 N N . PRO A 1 95 ? 11.879 -17.811 -12.719 1.00 93.31 95 PRO A N 1
ATOM 670 C CA . PRO A 1 95 ? 12.706 -18.817 -12.064 1.00 93.31 95 PRO A CA 1
ATOM 671 C C . PRO A 1 95 ? 14.077 -18.240 -11.685 1.00 93.31 95 PRO A C 1
ATOM 673 O O . PRO A 1 95 ? 14.603 -17.347 -12.351 1.00 93.31 95 PRO A O 1
ATOM 676 N N . ALA A 1 96 ? 14.689 -18.790 -10.631 1.00 90.44 96 ALA A N 1
ATOM 677 C CA . ALA A 1 96 ? 15.932 -18.270 -10.046 1.00 90.44 96 ALA A CA 1
ATOM 678 C C . ALA A 1 96 ? 17.117 -18.186 -11.035 1.00 90.44 96 ALA A C 1
ATOM 680 O O . ALA A 1 96 ? 18.035 -17.396 -10.831 1.00 90.44 96 ALA A O 1
ATOM 681 N N . SER A 1 97 ? 17.077 -18.947 -12.135 1.00 93.75 97 SER A N 1
ATOM 682 C CA . SER A 1 97 ? 18.051 -18.895 -13.232 1.00 93.75 97 SER A CA 1
ATOM 683 C C . SER A 1 97 ? 18.136 -17.540 -13.948 1.00 93.75 97 SER A C 1
ATOM 685 O O . SER A 1 97 ? 19.144 -17.276 -14.596 1.00 93.75 97 SER A O 1
ATOM 687 N N . TYR A 1 98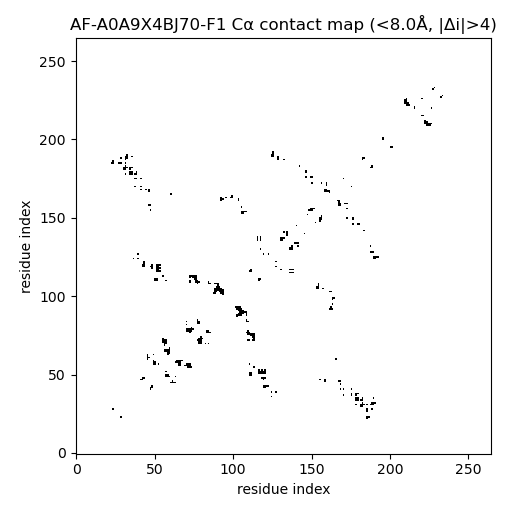 ? 17.129 -16.667 -13.820 1.00 93.50 98 TYR A N 1
ATOM 688 C CA . TYR A 1 98 ? 17.162 -15.299 -14.359 1.00 93.50 98 TYR A CA 1
ATOM 689 C C . TYR A 1 98 ? 17.976 -14.325 -13.476 1.00 93.50 98 TYR A C 1
ATOM 691 O O . TYR A 1 98 ? 18.199 -13.179 -13.865 1.00 93.50 98 TYR A O 1
ATOM 699 N N . GLY A 1 99 ? 18.444 -14.769 -12.303 1.00 91.19 99 GLY A N 1
ATOM 700 C CA . GLY A 1 99 ? 19.291 -13.991 -11.399 1.00 91.19 99 GLY A CA 1
ATOM 701 C C . GLY A 1 99 ? 18.539 -12.984 -10.509 1.00 91.19 99 GLY A C 1
ATOM 702 O O . GLY A 1 99 ? 17.331 -12.779 -10.652 1.00 91.19 99 GLY A O 1
ATOM 703 N N . PRO A 1 100 ? 19.248 -12.323 -9.573 1.00 86.38 100 PRO A N 1
ATOM 704 C CA . PRO A 1 100 ? 18.638 -11.501 -8.518 1.00 86.38 100 PRO A CA 1
ATOM 705 C C . PRO A 1 100 ? 17.982 -10.206 -9.029 1.00 86.38 100 PRO A C 1
ATOM 707 O O . PRO A 1 100 ? 17.147 -9.616 -8.343 1.00 86.38 100 PRO A O 1
ATOM 710 N N . HIS A 1 101 ? 18.332 -9.761 -10.239 1.00 87.62 101 HIS A N 1
ATOM 711 C CA . HIS A 1 101 ? 17.825 -8.526 -10.848 1.00 87.62 101 HIS A CA 1
ATOM 712 C C . HIS A 1 101 ? 16.664 -8.744 -11.831 1.00 87.62 101 HIS A C 1
ATOM 714 O O . HIS A 1 101 ? 16.174 -7.779 -12.415 1.00 87.62 101 HIS A O 1
ATOM 720 N N . ALA A 1 102 ? 16.200 -9.985 -12.004 1.00 93.25 102 ALA A N 1
ATOM 721 C CA . ALA A 1 102 ? 15.050 -10.292 -12.846 1.00 93.25 102 ALA A CA 1
ATOM 722 C C . ALA A 1 102 ? 13.788 -9.553 -12.349 1.00 93.25 102 ALA A C 1
ATOM 724 O O . ALA A 1 102 ? 13.547 -9.552 -11.133 1.00 93.25 102 ALA A O 1
ATOM 725 N N . PRO A 1 103 ? 12.968 -8.938 -13.226 1.00 94.94 103 PRO A N 1
ATOM 726 C CA . PRO A 1 103 ? 11.741 -8.262 -12.810 1.00 94.94 103 PRO A CA 1
ATOM 727 C C . PRO A 1 103 ? 10.831 -9.186 -11.981 1.00 94.94 103 PRO A C 1
ATOM 729 O O . PRO A 1 103 ? 10.692 -10.363 -12.317 1.00 94.94 103 PRO A O 1
ATOM 732 N N . PRO A 1 104 ? 10.221 -8.699 -10.887 1.00 96.12 104 PRO A N 1
ATOM 733 C CA . PRO A 1 104 ? 9.215 -9.469 -10.161 1.00 96.12 104 PRO A CA 1
ATOM 734 C C . PRO A 1 104 ? 7.962 -9.671 -11.017 1.00 96.12 104 PRO A C 1
ATOM 736 O O . PRO A 1 104 ? 7.715 -8.896 -11.943 1.00 96.12 104 PRO A O 1
ATOM 739 N N . GLY A 1 105 ? 7.157 -10.675 -10.679 1.00 96.69 105 GLY A N 1
ATOM 740 C CA . GLY A 1 105 ? 5.926 -10.961 -11.405 1.00 96.69 105 GLY A CA 1
ATOM 741 C C . GLY A 1 105 ? 4.782 -11.401 -10.500 1.00 96.69 105 GLY A C 1
ATOM 742 O O . GLY A 1 105 ? 4.968 -12.169 -9.553 1.00 96.69 105 GLY A O 1
ATOM 743 N N . ALA A 1 106 ? 3.600 -10.897 -10.823 1.00 97.81 106 ALA A N 1
ATOM 744 C CA . ALA A 1 106 ? 2.306 -11.232 -10.253 1.00 97.81 106 ALA A CA 1
ATOM 745 C C . ALA A 1 106 ? 1.229 -10.827 -11.278 1.00 97.81 106 ALA A C 1
ATOM 747 O O . ALA A 1 106 ? 1.501 -9.952 -12.109 1.00 97.81 106 ALA A O 1
ATOM 748 N N . PRO A 1 107 ? 0.016 -11.401 -11.221 1.00 97.25 107 PRO A N 1
ATOM 749 C CA . PRO A 1 107 ? -1.069 -11.005 -12.108 1.00 97.25 107 PRO A CA 1
ATOM 750 C C . PRO A 1 107 ? -1.387 -9.513 -11.994 1.00 97.25 107 PRO A C 1
ATOM 752 O O . PRO A 1 107 ? -1.178 -8.907 -10.940 1.00 97.25 107 PRO A O 1
ATOM 755 N N . HIS A 1 108 ? -1.896 -8.939 -13.090 1.00 95.62 108 HIS A N 1
ATOM 756 C CA . HIS A 1 108 ? -2.390 -7.554 -13.171 1.00 95.62 108 HIS A CA 1
ATOM 757 C C . HIS A 1 108 ? -1.419 -6.481 -12.634 1.00 95.62 108 HIS A C 1
ATOM 759 O O . HIS A 1 108 ? -1.857 -5.478 -12.071 1.00 95.62 108 HIS A O 1
ATOM 765 N N . TRP A 1 109 ? -0.105 -6.671 -12.826 1.00 97.56 109 TRP A N 1
ATOM 766 C CA . TRP A 1 109 ? 0.943 -5.783 -12.303 1.00 97.56 109 TRP A CA 1
ATOM 767 C C . TRP A 1 109 ? 0.708 -4.303 -12.656 1.00 97.56 109 TRP A C 1
ATOM 769 O O . TRP A 1 109 ? 0.742 -3.907 -13.825 1.00 97.56 109 TRP A O 1
ATOM 779 N N . ALA A 1 110 ? 0.471 -3.489 -11.627 1.00 96.94 110 ALA A N 1
ATOM 780 C CA . ALA A 1 110 ? 0.003 -2.114 -11.756 1.00 96.94 110 ALA A CA 1
ATOM 781 C C . ALA A 1 110 ? 0.324 -1.269 -10.517 1.00 96.94 110 ALA A C 1
ATOM 783 O O . ALA A 1 110 ? 0.619 -1.775 -9.433 1.00 96.94 110 ALA A O 1
ATOM 784 N N . LEU A 1 111 ? 0.193 0.043 -10.672 1.00 97.50 111 LEU A N 1
ATOM 785 C CA . LEU A 1 111 ? 0.015 0.983 -9.572 1.00 97.50 111 LEU A CA 1
ATOM 786 C C . LEU A 1 111 ? -1.477 1.302 -9.380 1.00 97.50 111 LEU A C 1
ATOM 788 O O . LEU A 1 111 ? -2.259 1.131 -10.314 1.00 97.50 111 LEU A O 1
ATOM 792 N N . PRO A 1 112 ? -1.887 1.857 -8.222 1.00 96.06 112 PRO A N 1
ATOM 793 C CA . PRO A 1 112 ? -3.177 2.537 -8.116 1.00 96.06 112 PRO A CA 1
ATOM 794 C C . PRO A 1 112 ? -3.325 3.610 -9.219 1.00 96.06 112 PRO A C 1
ATOM 796 O O . PRO A 1 112 ? -2.317 4.220 -9.602 1.00 96.06 112 PRO A O 1
ATOM 799 N N . PRO A 1 113 ? -4.536 3.881 -9.735 1.00 94.88 113 PRO A N 1
ATOM 800 C CA . PRO A 1 113 ? -4.718 4.815 -10.845 1.00 94.88 113 PRO A CA 1
ATOM 801 C C . PRO A 1 113 ? -4.334 6.256 -10.449 1.00 94.88 113 PRO A C 1
ATOM 803 O O . PRO A 1 113 ? -4.379 6.604 -9.265 1.00 94.88 113 PRO A O 1
ATOM 806 N N . PRO A 1 114 ? -3.992 7.148 -11.402 1.00 94.44 114 PRO A N 1
ATOM 807 C CA . PRO A 1 114 ? -3.604 8.533 -11.099 1.00 94.44 114 PRO A CA 1
ATOM 808 C C . PRO A 1 114 ? -4.665 9.332 -10.332 1.00 94.44 114 PRO A C 1
ATOM 810 O O . PRO A 1 114 ? -4.322 10.199 -9.529 1.00 94.44 114 PRO A O 1
ATOM 813 N N . SER A 1 115 ? -5.947 9.029 -10.549 1.00 93.25 115 SER A N 1
ATOM 814 C CA . SER A 1 115 ? -7.074 9.621 -9.819 1.00 93.25 115 SER A CA 1
ATOM 815 C C . SER A 1 115 ? -7.148 9.189 -8.354 1.00 93.25 115 SER A C 1
ATOM 817 O O . SER A 1 115 ? -7.870 9.813 -7.584 1.00 93.25 115 SER A O 1
ATOM 819 N N . MET A 1 116 ? -6.444 8.119 -7.969 1.00 95.00 116 MET A N 1
ATOM 820 C CA . MET A 1 116 ? -6.521 7.530 -6.640 1.00 95.00 116 MET A CA 1
ATOM 821 C C . MET A 1 116 ? -5.218 6.825 -6.253 1.00 95.00 116 MET A C 1
ATOM 823 O O . MET A 1 116 ? -5.144 5.603 -6.130 1.00 95.00 116 MET A O 1
ATOM 827 N N . ARG A 1 117 ? -4.160 7.620 -6.053 1.00 93.12 117 ARG A N 1
ATOM 828 C CA . ARG A 1 117 ? -2.814 7.112 -5.730 1.00 93.12 117 ARG A CA 1
ATOM 829 C C . ARG A 1 117 ? -2.730 6.400 -4.371 1.00 93.12 117 ARG A C 1
ATOM 831 O O . ARG A 1 117 ? -1.786 5.640 -4.168 1.00 93.12 117 ARG A O 1
ATOM 838 N N . MET A 1 118 ? -3.691 6.648 -3.467 1.00 93.25 118 MET A N 1
ATOM 839 C CA . MET A 1 118 ? -3.747 6.124 -2.091 1.00 93.25 118 MET A CA 1
ATOM 840 C C . MET A 1 118 ? -2.386 6.230 -1.389 1.00 93.25 118 MET A C 1
ATOM 842 O O . MET A 1 118 ? -1.768 5.217 -1.078 1.00 93.25 118 MET A O 1
ATOM 846 N N . VAL A 1 119 ? -1.862 7.445 -1.216 1.00 93.69 119 VAL A N 1
ATOM 847 C CA . VAL A 1 119 ? -0.481 7.648 -0.751 1.00 93.69 119 VAL A CA 1
ATOM 848 C C . VAL A 1 119 ? -0.332 7.186 0.700 1.00 93.69 119 VAL A C 1
ATOM 850 O O . VAL A 1 119 ? -0.887 7.806 1.601 1.00 93.69 119 VAL A O 1
ATOM 853 N N . THR A 1 120 ? 0.424 6.112 0.945 1.00 90.38 120 THR A N 1
ATOM 854 C CA . THR A 1 120 ? 0.666 5.594 2.308 1.00 90.38 120 THR A CA 1
ATOM 855 C C . THR A 1 120 ? 2.020 6.014 2.864 1.00 90.38 120 THR A C 1
ATOM 857 O O . THR A 1 120 ? 2.213 5.996 4.082 1.00 90.38 120 THR A O 1
ATOM 860 N N . GLN A 1 121 ? 2.967 6.367 1.991 1.00 90.62 121 GLN A N 1
ATOM 861 C CA . GLN A 1 121 ? 4.361 6.606 2.348 1.00 90.62 121 GLN A CA 1
ATOM 862 C C . GLN A 1 121 ? 4.519 7.734 3.378 1.00 90.62 121 GLN A C 1
ATOM 864 O O . GLN A 1 121 ? 4.070 8.857 3.167 1.00 90.62 121 GLN A O 1
ATOM 869 N N . GLY A 1 122 ? 5.186 7.428 4.495 1.00 87.94 122 GLY A N 1
ATOM 870 C CA . GLY A 1 122 ? 5.530 8.403 5.533 1.00 87.94 122 GLY A CA 1
ATOM 871 C C . GLY A 1 122 ? 4.361 8.873 6.407 1.00 87.94 122 GLY A C 1
ATOM 872 O O . GLY A 1 122 ? 4.565 9.731 7.265 1.00 87.94 122 GLY A O 1
ATOM 873 N N . LEU A 1 123 ? 3.149 8.329 6.236 1.00 92.44 123 LEU A N 1
ATOM 874 C CA . LEU A 1 123 ? 1.999 8.747 7.036 1.00 92.44 123 LEU A CA 1
ATOM 875 C C . LEU A 1 123 ? 2.149 8.365 8.520 1.00 92.44 123 LEU A C 1
ATOM 877 O O . LEU A 1 123 ? 2.493 7.236 8.893 1.00 92.44 123 LEU A O 1
ATOM 881 N N . SER A 1 124 ? 1.810 9.319 9.391 1.00 93.69 124 SER A N 1
ATOM 882 C CA . SER A 1 124 ? 1.617 9.074 10.822 1.00 93.69 124 SER A CA 1
ATOM 883 C C . SER A 1 124 ? 0.418 8.143 11.055 1.00 93.69 124 SER A C 1
ATOM 885 O O . SER A 1 124 ? -0.432 7.978 10.180 1.00 93.69 124 SER A O 1
ATOM 887 N N . ALA A 1 125 ? 0.316 7.528 12.240 1.00 93.50 125 ALA A N 1
ATOM 888 C CA . ALA A 1 125 ? -0.808 6.635 12.539 1.00 93.50 125 ALA A CA 1
ATOM 889 C C . ALA A 1 125 ? -2.190 7.323 12.405 1.00 93.50 125 ALA A C 1
ATOM 891 O O . ALA A 1 125 ? -3.047 6.754 11.727 1.00 93.50 125 ALA A O 1
ATOM 892 N N . PRO A 1 126 ? -2.414 8.549 12.929 1.00 93.75 126 PRO A N 1
ATOM 893 C CA . PRO A 1 126 ? -3.685 9.248 12.730 1.00 93.75 126 PRO A CA 1
ATOM 894 C C . PRO A 1 126 ? -3.985 9.540 11.252 1.00 93.75 126 PRO A C 1
ATOM 896 O O . PRO A 1 126 ? -5.108 9.324 10.805 1.00 93.75 126 PRO A O 1
ATOM 899 N N . ALA A 1 127 ? -2.982 9.978 10.479 1.00 93.81 127 ALA A N 1
ATOM 900 C CA . ALA A 1 127 ? -3.156 10.317 9.064 1.00 93.81 127 ALA A CA 1
ATOM 901 C C . ALA A 1 127 ? -3.461 9.081 8.202 1.00 93.81 127 ALA A C 1
ATOM 903 O O . ALA A 1 127 ? -4.367 9.113 7.373 1.00 93.81 127 ALA A O 1
ATOM 904 N N . LEU A 1 128 ? -2.751 7.973 8.437 1.00 95.50 128 LEU A N 1
ATOM 905 C CA . LEU A 1 128 ? -2.996 6.708 7.747 1.00 95.50 128 LEU A CA 1
ATOM 906 C C . LEU A 1 128 ? -4.388 6.147 8.073 1.00 95.50 128 LEU A C 1
ATOM 908 O O . LEU A 1 128 ? -5.085 5.686 7.174 1.00 95.50 128 LEU A O 1
ATOM 912 N N . CYS A 1 129 ? -4.808 6.219 9.341 1.00 95.31 129 CYS A N 1
ATOM 913 C CA . CYS A 1 129 ? -6.146 5.802 9.760 1.00 95.31 129 CYS A CA 1
ATOM 914 C C . CYS A 1 129 ? -7.230 6.629 9.054 1.00 95.31 129 CYS A C 1
ATOM 916 O O . CYS A 1 129 ? -8.153 6.062 8.471 1.00 95.31 129 CYS A O 1
ATOM 918 N N . ALA A 1 130 ? -7.094 7.960 9.059 1.00 94.06 130 ALA A N 1
ATOM 919 C CA . ALA A 1 130 ? -8.033 8.858 8.395 1.00 94.06 130 ALA A CA 1
ATOM 920 C C . ALA A 1 130 ? -8.141 8.571 6.887 1.00 94.06 130 ALA A C 1
ATOM 922 O O . ALA A 1 130 ? -9.254 8.450 6.380 1.00 94.06 130 ALA A O 1
ATOM 923 N N . MET A 1 131 ? -7.008 8.379 6.199 1.00 94.62 131 MET A N 1
ATOM 924 C CA . MET A 1 131 ? -6.969 8.055 4.768 1.00 94.62 131 MET A CA 1
ATOM 925 C C . MET A 1 131 ? -7.668 6.726 4.456 1.00 94.62 131 MET A C 1
ATOM 927 O O . MET A 1 131 ? -8.548 6.687 3.603 1.00 94.62 131 MET A O 1
ATOM 931 N N . ILE A 1 132 ? -7.347 5.643 5.177 1.00 95.50 132 ILE A N 1
ATOM 932 C CA . ILE A 1 132 ? -7.957 4.325 4.919 1.00 95.50 132 ILE A CA 1
ATOM 933 C C . ILE A 1 132 ? -9.475 4.355 5.182 1.00 95.50 132 ILE A C 1
ATOM 935 O O . ILE A 1 132 ? -10.228 3.660 4.498 1.00 95.50 132 ILE A O 1
ATOM 939 N N . LYS A 1 133 ? -9.937 5.167 6.143 1.00 94.19 133 LYS A N 1
ATOM 940 C CA . LYS A 1 133 ? -11.361 5.336 6.479 1.00 94.19 133 LYS A CA 1
ATOM 941 C C . LYS A 1 133 ? -12.144 6.181 5.480 1.00 94.19 133 LYS A C 1
ATOM 943 O O . LYS A 1 133 ? -13.351 5.970 5.355 1.00 94.19 133 LYS A O 1
ATOM 948 N N . ASP A 1 134 ? -11.519 7.165 4.835 1.00 94.12 134 ASP A N 1
ATOM 949 C CA . ASP A 1 134 ? -12.238 8.028 3.904 1.00 94.12 134 ASP A CA 1
ATOM 950 C C . ASP A 1 134 ? -12.370 7.354 2.536 1.00 94.12 134 ASP A C 1
ATOM 952 O O . ASP A 1 134 ? -11.415 7.212 1.775 1.00 94.12 134 ASP A O 1
ATOM 956 N N . THR A 1 135 ? -13.607 6.997 2.191 1.00 94.38 135 THR A N 1
ATOM 957 C CA . THR A 1 135 ? -13.980 6.497 0.861 1.00 94.38 135 THR A CA 1
ATOM 958 C C . THR A 1 135 ? -13.520 7.397 -0.293 1.00 94.38 135 THR A C 1
ATOM 960 O O . THR A 1 135 ? -13.330 6.914 -1.407 1.00 94.38 135 THR A O 1
ATOM 963 N N . LYS A 1 136 ? -13.311 8.697 -0.052 1.00 93.62 136 LYS A N 1
ATOM 964 C CA . LYS A 1 136 ? -12.787 9.640 -1.048 1.00 93.62 136 LYS A CA 1
ATOM 965 C C . LYS A 1 136 ? -11.288 9.501 -1.285 1.00 93.62 136 LYS A C 1
ATOM 967 O O . LYS A 1 136 ? -10.846 9.863 -2.363 1.00 93.62 136 LYS A O 1
ATOM 972 N N . GLU A 1 137 ? -10.542 8.957 -0.327 1.00 92.25 137 GLU A N 1
ATOM 973 C CA . GLU A 1 137 ? -9.079 8.826 -0.363 1.00 92.25 137 GLU A CA 1
ATOM 974 C C . GLU A 1 137 ? -8.614 7.367 -0.563 1.00 92.25 137 GLU A C 1
ATOM 976 O O . GLU A 1 137 ? -7.428 7.113 -0.776 1.00 92.25 137 GLU A O 1
ATOM 981 N N . ASN A 1 138 ? -9.542 6.396 -0.517 1.00 93.94 138 ASN A N 1
ATOM 982 C CA . ASN A 1 138 ? -9.256 4.953 -0.553 1.00 93.94 138 ASN A CA 1
ATOM 983 C C . ASN A 1 138 ? -9.794 4.197 -1.799 1.00 93.94 138 ASN A C 1
ATOM 985 O O . ASN A 1 138 ? -9.831 2.962 -1.815 1.00 93.94 138 ASN A O 1
ATOM 989 N N . ASN A 1 139 ? -10.223 4.926 -2.837 1.00 91.19 139 ASN A N 1
ATOM 990 C CA . ASN A 1 139 ? -10.913 4.415 -4.037 1.00 91.19 139 ASN A CA 1
ATOM 991 C C . ASN A 1 139 ? -12.360 3.919 -3.828 1.00 91.19 139 ASN A C 1
ATOM 993 O O . ASN A 1 139 ? -12.770 2.931 -4.441 1.00 91.19 139 ASN A O 1
ATOM 997 N N . GLY A 1 140 ? -13.146 4.594 -2.986 1.00 93.50 140 GLY A N 1
ATOM 998 C CA . GLY A 1 140 ? -14.568 4.288 -2.783 1.00 93.50 140 GLY A CA 1
ATOM 999 C C . GLY A 1 140 ? -14.827 2.955 -2.077 1.00 93.50 140 GLY A C 1
ATOM 1000 O O . GLY A 1 140 ? -15.919 2.406 -2.194 1.00 93.50 140 GLY A O 1
ATOM 1001 N N . ARG A 1 141 ? -13.822 2.406 -1.387 1.00 95.38 141 ARG A N 1
ATOM 1002 C CA . ARG A 1 141 ? -13.869 1.085 -0.758 1.00 95.38 141 ARG A CA 1
ATOM 1003 C C . ARG A 1 141 ? -14.407 1.195 0.666 1.00 95.38 141 ARG A C 1
ATOM 1005 O O . ARG A 1 141 ? -13.926 1.997 1.465 1.00 95.38 141 ARG A O 1
ATOM 1012 N N . ASP A 1 142 ? -15.371 0.349 1.003 1.00 96.44 142 ASP A N 1
ATOM 1013 C CA . ASP A 1 142 ? -15.724 0.080 2.396 1.00 96.44 142 ASP A CA 1
ATOM 1014 C C . ASP A 1 142 ? -14.728 -0.907 3.038 1.00 96.44 142 ASP A C 1
ATOM 1016 O O . ASP A 1 142 ? -13.795 -1.399 2.393 1.00 96.44 142 ASP A O 1
ATOM 1020 N N . PHE A 1 143 ? -14.917 -1.224 4.321 1.00 96.62 143 PHE A N 1
ATOM 1021 C CA . PHE A 1 143 ? -14.036 -2.166 5.012 1.00 96.62 143 PHE A CA 1
ATOM 1022 C C . PHE A 1 143 ? -14.066 -3.579 4.431 1.00 96.62 143 PHE A C 1
ATOM 1024 O O . PHE A 1 143 ? -13.022 -4.226 4.418 1.00 96.62 143 PHE A O 1
ATOM 1031 N N . ALA A 1 144 ? -15.193 -4.049 3.891 1.00 97.50 144 ALA A N 1
ATOM 1032 C CA . ALA A 1 144 ? -15.260 -5.361 3.255 1.00 97.50 144 ALA A CA 1
ATOM 1033 C C . ALA A 1 144 ? -14.413 -5.396 1.969 1.00 97.50 144 ALA A C 1
ATOM 1035 O O . ALA A 1 144 ? -13.622 -6.319 1.772 1.00 97.50 144 ALA A O 1
ATOM 1036 N N . ALA A 1 145 ? -14.504 -4.359 1.132 1.00 98.00 145 ALA A N 1
ATOM 1037 C CA . ALA A 1 145 ? -13.714 -4.203 -0.085 1.00 98.00 145 ALA A CA 1
ATOM 1038 C C . ALA A 1 145 ? -12.219 -3.952 0.191 1.00 98.00 145 ALA A C 1
ATOM 1040 O O . ALA A 1 145 ? -11.370 -4.411 -0.580 1.00 98.00 145 ALA A O 1
ATOM 1041 N N . LEU A 1 146 ? -11.882 -3.253 1.283 1.00 97.38 146 LEU A N 1
ATOM 1042 C CA . LEU A 1 146 ? -10.504 -3.092 1.758 1.00 97.38 146 LEU A CA 1
ATOM 1043 C C . LEU A 1 146 ? -9.927 -4.420 2.256 1.00 97.38 146 LEU A C 1
ATOM 1045 O O . LEU A 1 146 ? -8.867 -4.819 1.779 1.00 97.38 146 LEU A O 1
ATOM 1049 N N . ILE A 1 147 ? -10.638 -5.127 3.146 1.00 98.25 147 ILE A N 1
ATOM 1050 C CA . ILE A 1 147 ? -10.245 -6.451 3.651 1.00 98.25 147 ILE A CA 1
ATOM 1051 C C . ILE A 1 147 ? -10.019 -7.400 2.475 1.00 98.25 147 ILE A C 1
ATOM 1053 O O . ILE A 1 147 ? -8.942 -7.979 2.379 1.00 98.25 147 ILE A O 1
ATOM 1057 N N . LYS A 1 148 ? -10.975 -7.483 1.538 1.00 98.25 148 LYS A N 1
ATOM 1058 C CA . LYS A 1 148 ? -10.859 -8.321 0.339 1.00 98.25 148 LYS A CA 1
ATOM 1059 C C . LYS A 1 148 ? -9.594 -8.007 -0.463 1.00 98.25 148 LYS A C 1
ATOM 1061 O O . LYS A 1 148 ? -8.862 -8.918 -0.834 1.00 98.25 148 LYS A O 1
ATOM 1066 N N . HIS A 1 149 ? -9.314 -6.728 -0.717 1.00 96.69 149 HIS A N 1
ATOM 1067 C CA . HIS A 1 149 ? -8.110 -6.318 -1.442 1.00 96.69 149 HIS A CA 1
ATOM 1068 C C . HIS A 1 149 ? -6.834 -6.744 -0.710 1.00 96.69 149 HIS A C 1
ATOM 1070 O O . HIS A 1 149 ? -5.983 -7.394 -1.308 1.00 96.69 149 HIS A O 1
ATOM 1076 N N . VAL A 1 150 ? -6.721 -6.471 0.592 1.00 97.31 150 VAL A N 1
ATOM 1077 C CA . VAL A 1 150 ? -5.506 -6.820 1.343 1.00 97.31 150 VAL A CA 1
ATOM 1078 C C . VAL A 1 150 ? -5.363 -8.323 1.635 1.00 97.31 150 VAL A C 1
ATOM 1080 O O . VAL A 1 150 ? -4.263 -8.769 1.965 1.00 97.31 150 VAL A O 1
ATOM 1083 N N . SER A 1 151 ? -6.434 -9.121 1.501 1.00 98.00 151 SER A N 1
ATOM 1084 C CA . SER A 1 151 ? -6.409 -10.573 1.738 1.00 98.00 151 SER A CA 1
ATOM 1085 C C . SER A 1 151 ? -6.388 -11.459 0.487 1.00 98.00 151 SER A C 1
ATOM 1087 O O . SER A 1 151 ? -5.903 -12.584 0.578 1.00 98.00 151 SER A O 1
ATOM 1089 N N . GLU A 1 152 ? -6.915 -11.011 -0.657 1.00 98.19 152 GLU A N 1
ATOM 1090 C CA . GLU A 1 152 ? -7.126 -11.866 -1.844 1.00 98.19 152 GLU A CA 1
ATOM 1091 C C . GLU A 1 152 ? -6.379 -11.411 -3.107 1.00 98.19 152 GLU A C 1
ATOM 1093 O O . GLU A 1 152 ? -6.115 -12.242 -3.986 1.00 98.19 152 GLU A O 1
ATOM 1098 N N . ASP A 1 153 ? -6.050 -10.121 -3.215 1.00 97.88 153 ASP A N 1
ATOM 1099 C CA . ASP A 1 153 ? -5.445 -9.528 -4.409 1.00 97.88 153 ASP A CA 1
ATOM 1100 C C . ASP A 1 153 ? -4.043 -10.101 -4.657 1.00 97.88 153 ASP A C 1
ATOM 1102 O O . ASP A 1 153 ? -3.162 -10.034 -3.799 1.00 97.88 153 ASP A O 1
ATOM 1106 N N . LYS A 1 154 ? -3.824 -10.690 -5.838 1.00 97.88 154 LYS A N 1
ATOM 1107 C CA . LYS A 1 154 ? -2.579 -11.410 -6.148 1.00 97.88 154 LYS A CA 1
ATOM 1108 C C . LYS A 1 154 ? -1.352 -10.501 -6.208 1.00 97.88 154 LYS A C 1
ATOM 1110 O O . LYS A 1 154 ? -0.269 -10.956 -5.843 1.00 97.88 154 LYS A O 1
ATOM 1115 N N . LEU A 1 155 ? -1.522 -9.233 -6.582 1.00 98.19 155 LEU A N 1
ATOM 1116 C CA . LEU A 1 155 ? -0.439 -8.253 -6.586 1.00 98.19 155 LEU A CA 1
ATOM 1117 C C . 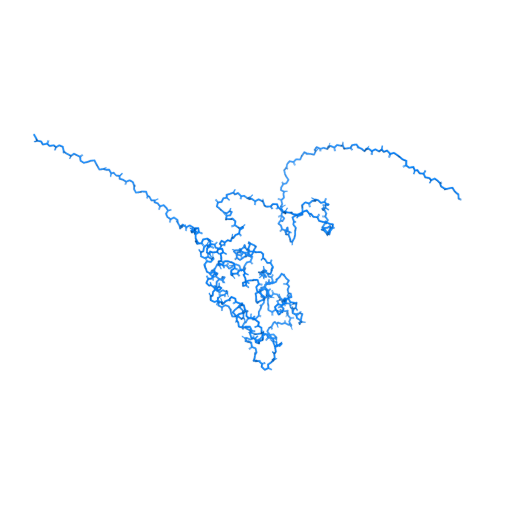LEU A 1 155 ? -0.106 -7.774 -5.165 1.00 98.19 155 LEU A C 1
ATOM 1119 O O . LEU A 1 155 ? 1.061 -7.565 -4.846 1.00 98.19 155 LEU A O 1
ATOM 1123 N N . VAL A 1 156 ? -1.100 -7.673 -4.276 1.00 97.88 156 VAL A N 1
ATOM 1124 C CA . VAL A 1 156 ? -0.855 -7.367 -2.853 1.00 97.88 156 VAL A CA 1
ATOM 1125 C C . VAL A 1 156 ? -0.195 -8.556 -2.149 1.00 97.88 156 VAL A C 1
ATOM 1127 O O . VAL A 1 156 ? 0.802 -8.391 -1.444 1.00 97.88 156 VAL A O 1
ATOM 1130 N N . LEU A 1 157 ? -0.691 -9.774 -2.391 1.00 98.19 157 LEU A N 1
ATOM 1131 C CA . LEU A 1 157 ? -0.154 -11.018 -1.829 1.00 98.19 157 LEU A CA 1
ATOM 1132 C C . LEU A 1 157 ? 1.302 -11.293 -2.240 1.00 98.19 157 LEU A C 1
ATOM 1134 O O . LEU A 1 157 ? 2.045 -11.901 -1.466 1.00 98.19 157 LEU A O 1
ATOM 1138 N N . TRP A 1 158 ? 1.746 -10.796 -3.401 1.00 98.06 158 TRP A N 1
ATOM 1139 C CA . TRP A 1 158 ? 3.156 -10.830 -3.809 1.00 98.06 158 TRP A CA 1
ATOM 1140 C C . TRP A 1 158 ? 4.092 -10.195 -2.761 1.00 98.06 158 TRP A C 1
ATOM 1142 O O . TRP A 1 158 ? 5.225 -10.646 -2.607 1.00 98.06 158 TRP A O 1
ATOM 1152 N N . GLY A 1 159 ? 3.616 -9.246 -1.942 1.00 97.88 159 GLY A N 1
ATOM 1153 C CA . GLY A 1 159 ? 4.384 -8.673 -0.829 1.00 97.88 159 GLY A CA 1
ATOM 1154 C C . GLY A 1 159 ? 4.873 -9.690 0.219 1.00 97.88 159 GLY A C 1
ATOM 1155 O O . GLY A 1 159 ? 5.862 -9.423 0.903 1.00 97.88 159 GLY A O 1
ATOM 1156 N N . TRP A 1 160 ? 4.241 -10.865 0.315 1.00 98.50 160 TRP A N 1
ATOM 1157 C CA . TRP A 1 160 ? 4.657 -11.974 1.188 1.00 98.50 160 TRP A CA 1
ATOM 1158 C C . TRP A 1 160 ? 5.391 -13.104 0.451 1.00 98.50 160 TRP A C 1
ATOM 1160 O O . TRP A 1 160 ? 6.008 -13.945 1.099 1.00 98.50 160 TRP A O 1
ATOM 1170 N N . ASN A 1 161 ? 5.376 -13.112 -0.885 1.00 96.94 161 ASN A N 1
ATOM 1171 C CA . ASN A 1 161 ? 6.159 -14.033 -1.712 1.00 96.94 161 ASN A CA 1
ATOM 1172 C C . ASN A 1 161 ? 6.809 -13.293 -2.905 1.00 96.94 161 ASN A C 1
ATOM 1174 O O . ASN A 1 161 ? 6.425 -13.507 -4.060 1.00 96.94 161 ASN A O 1
ATOM 1178 N N . PRO A 1 162 ? 7.781 -12.396 -2.649 1.00 95.50 162 PRO A N 1
ATOM 1179 C CA . PRO A 1 162 ? 8.267 -11.457 -3.661 1.00 95.50 162 PRO A CA 1
ATOM 1180 C C . PRO A 1 162 ? 9.291 -12.047 -4.653 1.00 95.50 162 PRO A C 1
ATOM 1182 O O . PRO A 1 162 ? 9.681 -11.377 -5.614 1.00 95.50 162 PRO A O 1
ATOM 1185 N N . GLY A 1 163 ? 9.727 -13.292 -4.433 1.00 93.25 163 GLY A N 1
ATOM 1186 C CA . GLY A 1 163 ? 10.650 -14.027 -5.299 1.00 93.25 163 GLY A CA 1
ATOM 1187 C C . GLY A 1 163 ? 12.088 -13.488 -5.329 1.00 93.25 163 GLY A C 1
ATOM 1188 O O . GLY A 1 163 ? 12.361 -12.321 -5.031 1.00 93.25 163 GLY A O 1
ATOM 1189 N N . GLY A 1 164 ? 13.025 -14.350 -5.733 1.00 90.19 164 GLY A N 1
ATOM 1190 C CA . GLY A 1 164 ? 14.457 -14.042 -5.700 1.00 90.19 164 GLY A CA 1
ATOM 1191 C C . GLY A 1 164 ? 14.941 -13.754 -4.276 1.00 90.19 164 GLY A C 1
ATOM 1192 O O . GLY A 1 164 ? 14.515 -14.404 -3.327 1.00 90.19 164 GLY A O 1
ATOM 1193 N N . GLU A 1 165 ? 15.805 -12.751 -4.127 1.00 90.94 165 GLU A N 1
ATOM 1194 C CA . GLU A 1 165 ? 16.404 -12.347 -2.842 1.00 90.94 165 GLU A CA 1
ATOM 1195 C C . GLU A 1 165 ? 15.601 -11.253 -2.109 1.00 90.94 165 GLU A C 1
ATOM 1197 O O . GLU A 1 165 ? 16.067 -10.659 -1.135 1.00 90.94 165 GLU A O 1
ATOM 1202 N N . ARG A 1 166 ? 14.390 -10.933 -2.585 1.00 93.75 166 ARG A N 1
ATOM 1203 C CA . ARG A 1 166 ? 13.563 -9.860 -2.016 1.00 93.75 166 ARG A CA 1
ATOM 1204 C C . ARG A 1 166 ? 13.010 -10.268 -0.655 1.00 93.75 166 ARG A C 1
ATOM 1206 O O . ARG A 1 166 ? 12.487 -11.368 -0.491 1.00 93.75 166 ARG A O 1
ATOM 1213 N N . LYS A 1 167 ? 13.050 -9.348 0.310 1.00 95.56 167 LYS A N 1
ATOM 1214 C CA . LYS A 1 167 ? 12.480 -9.580 1.640 1.00 95.56 167 LYS A CA 1
ATOM 1215 C C . LYS A 1 167 ? 10.946 -9.497 1.590 1.00 95.56 167 LYS A C 1
ATOM 1217 O O . LYS A 1 167 ? 10.419 -8.516 1.051 1.00 95.56 167 LYS A O 1
ATOM 1222 N N . PRO A 1 168 ? 10.221 -10.493 2.132 1.00 97.75 168 PRO A N 1
ATOM 1223 C CA . PRO A 1 168 ? 8.778 -10.393 2.317 1.00 97.75 168 PRO A CA 1
ATOM 1224 C C . PRO A 1 168 ? 8.448 -9.374 3.416 1.00 97.75 168 PRO A C 1
ATOM 1226 O O . PRO A 1 168 ? 9.315 -8.981 4.197 1.00 97.75 168 PRO A O 1
ATOM 1229 N N . VAL A 1 169 ? 7.180 -8.970 3.505 1.00 98.44 169 VAL A N 1
ATOM 1230 C CA . VAL A 1 169 ? 6.647 -8.271 4.687 1.00 98.44 169 VAL A CA 1
ATOM 1231 C C . VAL A 1 169 ? 6.909 -9.125 5.950 1.00 98.44 169 VAL A C 1
ATOM 1233 O O . VAL A 1 169 ? 6.504 -10.290 5.959 1.00 98.44 169 VAL A O 1
ATOM 1236 N N . PRO A 1 170 ? 7.554 -8.591 7.013 1.00 98.06 170 PRO A N 1
ATOM 1237 C CA . PRO A 1 170 ? 7.898 -9.369 8.213 1.00 98.06 170 PRO A CA 1
ATOM 1238 C C . PRO A 1 170 ? 6.689 -9.884 9.003 1.00 98.06 170 PRO A C 1
ATOM 1240 O O . PRO A 1 170 ? 6.718 -10.997 9.522 1.00 98.06 170 PRO A O 1
ATOM 1243 N N . VAL A 1 171 ? 5.619 -9.085 9.077 1.00 98.50 171 VAL A N 1
ATOM 1244 C CA . VAL A 1 171 ? 4.336 -9.469 9.683 1.00 98.50 171 VAL A CA 1
ATOM 1245 C C . VAL A 1 171 ? 3.679 -10.559 8.824 1.00 98.50 171 VAL A C 1
ATOM 1247 O O . VAL A 1 171 ? 3.391 -10.291 7.655 1.00 98.50 171 VAL A O 1
ATOM 1250 N N . PRO A 1 172 ? 3.377 -11.761 9.351 1.00 98.62 172 PRO A N 1
ATOM 1251 C CA . PRO A 1 172 ? 2.693 -12.807 8.593 1.00 98.62 172 PRO A CA 1
ATOM 1252 C C . PRO A 1 172 ? 1.341 -12.342 8.036 1.00 98.62 172 PRO A C 1
ATOM 1254 O O . PRO A 1 172 ? 0.545 -11.729 8.748 1.00 98.62 172 PRO A O 1
ATOM 1257 N N . HIS A 1 173 ? 1.042 -12.680 6.777 1.00 98.62 173 HIS A N 1
ATOM 1258 C CA . HIS A 1 173 ? -0.162 -12.200 6.078 1.00 98.62 173 HIS A CA 1
ATOM 1259 C C . HIS A 1 173 ? -1.465 -12.475 6.842 1.00 98.62 173 HIS A C 1
ATOM 1261 O O . HIS A 1 173 ? -2.290 -11.579 6.999 1.00 98.62 173 HIS A O 1
ATOM 1267 N N . ALA A 1 174 ? -1.612 -13.682 7.396 1.00 98.50 174 ALA A N 1
ATOM 1268 C CA . ALA A 1 174 ? -2.781 -14.055 8.191 1.00 98.50 174 ALA A CA 1
ATOM 1269 C C . ALA A 1 174 ? -2.958 -13.164 9.437 1.00 98.50 174 ALA A C 1
ATOM 1271 O O . ALA A 1 174 ? -4.075 -12.734 9.718 1.00 98.50 174 ALA A O 1
ATOM 1272 N N . GLN A 1 175 ? -1.864 -12.828 10.133 1.00 98.69 175 GLN A N 1
ATOM 1273 C CA . GLN A 1 175 ? -1.885 -11.921 11.285 1.00 98.69 175 GLN A CA 1
ATOM 1274 C C . GLN A 1 175 ? -2.263 -10.498 10.856 1.00 98.69 175 GLN A C 1
ATOM 1276 O O . GLN A 1 175 ? -3.075 -9.851 11.509 1.00 98.69 175 GLN A O 1
ATOM 1281 N N . PHE A 1 176 ? -1.722 -10.015 9.737 1.00 98.75 176 PHE A N 1
ATOM 1282 C CA . PHE A 1 176 ? -2.086 -8.711 9.184 1.00 98.75 176 PHE A CA 1
ATOM 1283 C C . PHE A 1 176 ? -3.584 -8.626 8.839 1.00 98.75 176 PHE A C 1
ATOM 1285 O O . PHE A 1 176 ? -4.245 -7.673 9.248 1.00 98.75 176 PHE A O 1
ATOM 1292 N N . VAL A 1 177 ? -4.146 -9.637 8.165 1.00 98.75 177 VAL A N 1
ATOM 1293 C CA . VAL A 1 177 ? -5.585 -9.694 7.839 1.00 98.75 177 VAL A CA 1
ATOM 1294 C C . VAL A 1 177 ? -6.451 -9.805 9.101 1.00 98.75 177 VAL A C 1
ATOM 1296 O O . VAL A 1 177 ? -7.501 -9.167 9.174 1.00 98.75 177 VAL A O 1
ATOM 1299 N N . GLU A 1 178 ? -6.022 -10.570 10.109 1.00 98.69 178 GLU A N 1
ATOM 1300 C CA . GLU A 1 178 ? -6.679 -10.636 11.423 1.00 98.69 178 GLU A CA 1
ATOM 1301 C C . GLU A 1 178 ? -6.710 -9.256 12.097 1.00 98.69 178 GLU A C 1
ATOM 1303 O O . GLU A 1 178 ? -7.782 -8.784 12.478 1.00 98.69 178 GLU A O 1
ATOM 1308 N N . LYS A 1 179 ? -5.567 -8.564 12.193 1.00 98.44 179 LYS A N 1
ATOM 1309 C CA . LYS A 1 179 ? -5.499 -7.231 12.812 1.00 98.44 179 LYS A CA 1
ATOM 1310 C C . LYS A 1 179 ? -6.286 -6.182 12.028 1.00 98.44 179 LYS A C 1
ATOM 1312 O O . LYS A 1 179 ? -6.952 -5.351 12.641 1.00 98.44 179 LYS A O 1
ATOM 1317 N N . PHE A 1 180 ? -6.303 -6.256 10.697 1.00 98.38 180 PHE A N 1
ATOM 1318 C CA . PHE A 1 180 ? -7.135 -5.373 9.879 1.00 98.38 180 PHE A CA 1
ATOM 1319 C C . PHE A 1 180 ? -8.632 -5.557 10.183 1.00 98.38 180 PHE A C 1
ATOM 1321 O O . PHE A 1 180 ? -9.347 -4.566 10.316 1.00 98.38 180 PHE A O 1
ATOM 1328 N N . LYS A 1 181 ? -9.095 -6.805 10.363 1.00 98.31 181 LYS A N 1
ATOM 1329 C CA . LYS A 1 181 ? -10.478 -7.117 10.772 1.00 98.31 181 LYS A CA 1
ATOM 1330 C C . LYS A 1 181 ? -10.794 -6.604 12.177 1.00 98.31 181 LYS A C 1
ATOM 1332 O O . LYS A 1 181 ? -11.726 -5.827 12.322 1.00 98.31 181 LYS A O 1
ATOM 1337 N N . VAL A 1 182 ? -9.970 -6.934 13.179 1.00 97.69 182 VAL A N 1
ATOM 1338 C CA . VAL A 1 182 ? -10.145 -6.468 14.574 1.00 97.69 182 VAL A CA 1
ATOM 1339 C C . VAL A 1 182 ? -10.266 -4.942 14.655 1.00 97.69 182 VAL A C 1
ATOM 1341 O O . VAL A 1 182 ? -11.112 -4.416 15.377 1.00 97.69 182 VAL A O 1
ATOM 1344 N N . TRP A 1 183 ? -9.442 -4.222 13.892 1.00 97.12 183 TRP A N 1
ATOM 1345 C CA . TRP A 1 183 ? -9.509 -2.767 13.805 1.00 97.12 183 TRP A CA 1
ATOM 1346 C C . TRP A 1 183 ? -10.788 -2.269 13.108 1.00 97.12 183 TRP A C 1
ATOM 1348 O O . TRP A 1 183 ? -11.454 -1.370 13.628 1.00 97.12 183 TRP A O 1
ATOM 1358 N N . ALA A 1 184 ? -11.157 -2.857 11.966 1.00 96.12 184 ALA A N 1
ATOM 1359 C CA . ALA A 1 184 ? -12.353 -2.489 11.206 1.00 96.12 184 ALA A CA 1
ATOM 1360 C C . ALA A 1 184 ? -13.657 -2.739 11.989 1.00 96.12 184 ALA A C 1
ATOM 1362 O O . ALA A 1 184 ? -14.501 -1.845 12.069 1.00 96.12 184 ALA A O 1
ATOM 1363 N N . ASP A 1 185 ? -13.787 -3.906 12.628 1.00 94.94 185 ASP A N 1
ATOM 1364 C CA . ASP A 1 185 ? -14.966 -4.322 13.403 1.00 94.94 185 ASP A CA 1
ATOM 1365 C C . ASP A 1 185 ? -15.21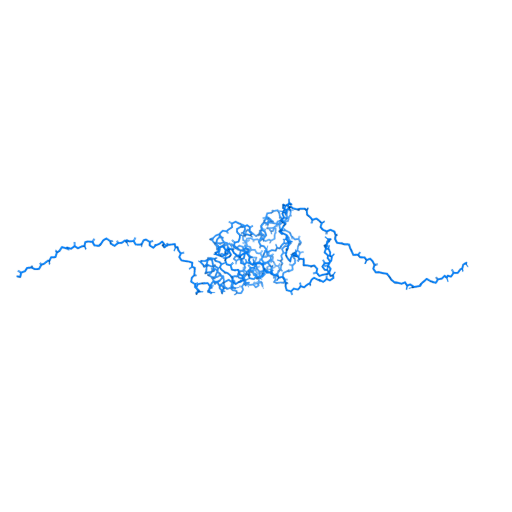0 -3.408 14.620 1.00 94.94 185 ASP A C 1
ATOM 1367 O O . ASP A 1 185 ? -16.349 -3.174 15.025 1.00 94.94 185 ASP A O 1
ATOM 1371 N N . ALA A 1 186 ? -14.148 -2.809 15.168 1.00 93.50 186 ALA A N 1
ATOM 1372 C CA . ALA A 1 186 ? -14.219 -1.791 16.216 1.00 93.50 186 ALA A CA 1
ATOM 1373 C C . ALA A 1 186 ? -14.483 -0.362 15.686 1.00 93.50 186 ALA A C 1
ATOM 1375 O O . ALA A 1 186 ? -14.244 0.617 16.396 1.00 93.50 186 ALA A O 1
ATOM 1376 N N . GLY A 1 187 ? -14.945 -0.206 14.440 1.00 90.50 187 GLY A N 1
ATOM 1377 C CA . GLY A 1 187 ? -15.224 1.097 13.822 1.00 90.50 187 GLY A CA 1
ATOM 1378 C C . GLY A 1 187 ? -13.975 1.862 13.370 1.00 90.50 187 GLY A C 1
ATOM 1379 O O . GLY A 1 187 ? -14.016 3.090 13.218 1.00 90.50 187 GLY A O 1
ATOM 1380 N N . ALA A 1 188 ? -12.858 1.155 13.170 1.00 90.94 188 ALA A N 1
ATOM 1381 C CA . ALA A 1 188 ? -11.576 1.711 12.749 1.00 90.94 188 ALA A CA 1
ATOM 1382 C C . ALA A 1 188 ? -11.099 2.867 13.647 1.00 90.94 188 ALA A C 1
ATOM 1384 O O . ALA A 1 188 ? -10.806 3.973 13.190 1.00 90.94 188 ALA A O 1
ATOM 1385 N N . VAL A 1 189 ? -11.075 2.652 14.961 1.00 85.75 189 VAL A N 1
ATOM 1386 C CA . VAL A 1 189 ? -10.552 3.640 15.918 1.00 85.75 189 VAL A CA 1
ATOM 1387 C C . VAL A 1 189 ? -9.025 3.751 15.837 1.00 85.75 189 VAL A C 1
ATOM 1389 O O . VAL A 1 189 ? -8.334 2.781 15.538 1.00 85.75 189 VAL A O 1
ATOM 1392 N N . SER A 1 190 ? -8.478 4.934 16.118 1.00 74.12 190 SER A N 1
ATOM 1393 C CA . SER A 1 190 ? -7.032 5.143 16.260 1.00 74.12 190 SER A CA 1
ATOM 1394 C C . SER A 1 190 ? -6.737 6.207 17.309 1.00 74.12 190 SER A C 1
ATOM 1396 O O . SER A 1 190 ? -7.485 7.175 17.447 1.00 74.12 190 SER A O 1
ATOM 1398 N N . VAL A 1 191 ? -5.595 6.083 17.984 1.00 67.12 191 VAL A N 1
ATOM 1399 C CA . VAL A 1 191 ? -5.045 7.151 18.833 1.00 67.12 191 VAL A CA 1
ATOM 1400 C C . VAL A 1 191 ? -4.965 8.485 18.083 1.00 67.12 191 VAL A C 1
ATOM 1402 O O . VAL A 1 191 ? -4.660 8.523 16.892 1.00 67.12 191 VAL A O 1
ATOM 1405 N N . GLY A 1 192 ? -5.267 9.580 18.783 1.00 58.94 192 GLY A N 1
ATOM 1406 C CA . GLY A 1 192 ? -5.241 10.944 18.242 1.00 58.94 192 GLY A CA 1
ATOM 1407 C C . GLY A 1 192 ? -6.440 11.344 17.374 1.00 58.94 192 GLY A C 1
ATOM 1408 O O . GLY A 1 192 ? -6.607 12.530 17.116 1.00 58.94 192 GLY A O 1
ATOM 1409 N N . VAL A 1 193 ? -7.303 10.406 16.966 1.00 52.53 193 VAL A N 1
ATOM 1410 C CA . VAL A 1 193 ? -8.567 10.713 16.279 1.00 52.53 193 VAL A CA 1
ATOM 1411 C C . VAL A 1 193 ? -9.710 10.512 17.267 1.00 52.53 193 VAL A C 1
ATOM 1413 O O . VAL A 1 193 ? -10.261 9.417 17.392 1.00 52.53 193 VAL A O 1
ATOM 1416 N N . THR A 1 194 ? -10.065 11.571 17.996 1.00 46.12 194 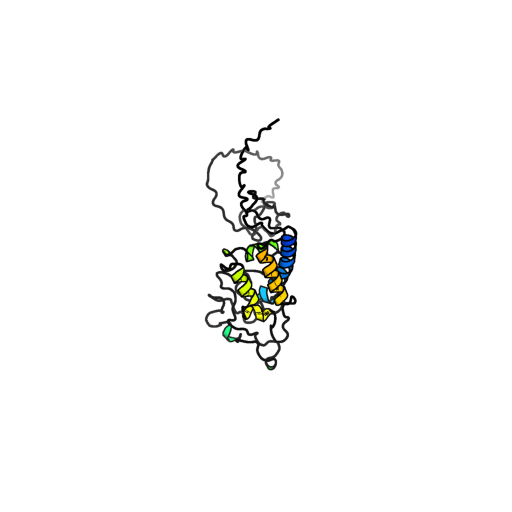THR A N 1
ATOM 1417 C CA . THR A 1 194 ? -11.352 11.615 18.697 1.00 46.12 194 THR A CA 1
ATOM 1418 C C . THR A 1 194 ? -12.474 11.513 17.665 1.00 46.12 194 THR A C 1
ATOM 1420 O O . THR A 1 194 ? -12.404 12.109 16.588 1.00 46.12 194 THR A O 1
ATOM 1423 N N . ASP A 1 195 ? -13.513 10.732 17.967 1.00 44.78 195 ASP A N 1
ATOM 1424 C CA . ASP A 1 195 ? -14.673 10.602 17.085 1.00 44.78 195 ASP A CA 1
ATOM 1425 C C . ASP A 1 195 ? -15.530 11.876 17.157 1.00 44.78 195 ASP A C 1
ATOM 1427 O O . ASP A 1 195 ? -16.528 11.963 17.879 1.00 44.78 195 ASP A O 1
ATOM 1431 N N . ALA A 1 196 ? -15.103 12.891 16.401 1.00 37.91 196 ALA A N 1
ATOM 1432 C CA . ALA A 1 196 ? -15.690 14.229 16.341 1.00 37.91 196 ALA A CA 1
ATOM 1433 C C . ALA A 1 196 ? -17.151 14.253 15.843 1.00 37.91 196 ALA A C 1
ATOM 1435 O O . ALA A 1 196 ? -17.754 15.317 15.735 1.00 37.91 196 ALA A O 1
ATOM 1436 N N . ARG A 1 197 ? -17.747 13.091 15.538 1.00 40.25 197 ARG A N 1
ATOM 1437 C CA . ARG A 1 197 ? -19.177 12.955 15.234 1.00 40.25 197 ARG A CA 1
ATOM 1438 C C . ARG A 1 197 ? -20.060 12.803 16.474 1.00 40.25 197 ARG A C 1
ATOM 1440 O O . ARG A 1 197 ? -21.275 12.908 16.330 1.00 40.25 197 ARG A O 1
ATOM 1447 N N . ARG A 1 198 ? -19.500 12.566 17.672 1.00 40.97 198 ARG A N 1
ATOM 1448 C CA . ARG A 1 198 ? -20.296 12.374 18.905 1.00 40.97 198 ARG A CA 1
ATOM 1449 C C . ARG A 1 198 ? -20.229 13.524 19.915 1.00 40.97 198 ARG A C 1
ATOM 1451 O O . ARG A 1 198 ? -21.149 13.671 20.714 1.00 40.97 198 ARG A O 1
ATOM 1458 N N . SER A 1 199 ? -19.195 14.355 19.850 1.00 36.69 199 SER A N 1
ATOM 1459 C CA . SER A 1 199 ? -19.111 15.653 20.530 1.00 36.69 199 SER A CA 1
ATOM 1460 C C . SER A 1 199 ? -19.082 16.744 19.463 1.00 36.69 199 SER A C 1
ATOM 1462 O O . SER A 1 199 ? -18.181 16.737 18.628 1.00 36.69 199 SER A O 1
ATOM 1464 N N . GLY A 1 200 ? -20.048 17.668 19.477 1.00 31.94 200 GLY A N 1
ATOM 1465 C CA . GLY A 1 200 ? -20.159 18.771 18.509 1.00 31.94 200 GLY A CA 1
ATOM 1466 C C . GLY A 1 200 ? -19.119 19.877 18.714 1.00 31.94 200 GLY A C 1
ATOM 1467 O O . GLY A 1 200 ? -19.470 21.050 18.761 1.00 31.94 200 GLY A O 1
ATOM 1468 N N . GLU A 1 201 ? -17.856 19.496 18.886 1.00 30.81 201 GLU A N 1
ATOM 1469 C CA . GLU A 1 201 ? -16.777 20.347 19.374 1.00 30.81 201 GLU A CA 1
ATOM 1470 C C . GLU A 1 201 ? -15.567 20.225 18.439 1.00 30.81 201 GLU A C 1
ATOM 1472 O O . GLU A 1 201 ? -14.809 19.255 18.466 1.00 30.81 201 GLU A O 1
ATOM 1477 N N . MET A 1 202 ? -15.417 21.212 17.551 1.00 25.80 202 MET A N 1
ATOM 1478 C CA . MET A 1 202 ? -14.266 21.330 16.655 1.00 25.80 202 MET A CA 1
ATOM 1479 C C . MET A 1 202 ? -13.052 21.843 17.437 1.00 25.80 202 MET A C 1
ATOM 1481 O O . MET A 1 202 ? -12.828 23.050 17.532 1.00 25.80 202 MET A O 1
ATOM 1485 N N . THR A 1 203 ? -12.244 20.939 17.987 1.00 36.78 203 THR A N 1
ATOM 1486 C CA . THR A 1 203 ? -10.988 21.310 18.652 1.00 36.78 203 THR A CA 1
ATOM 1487 C C . THR A 1 203 ? -9.871 21.539 17.629 1.00 36.78 203 THR A C 1
ATOM 1489 O O . THR A 1 203 ? -9.320 20.589 17.070 1.00 36.78 203 THR A O 1
ATOM 1492 N N . ASN A 1 204 ? -9.519 22.806 17.396 1.00 30.59 204 ASN A N 1
ATOM 1493 C CA . ASN A 1 204 ? -8.313 23.184 16.654 1.00 30.59 204 ASN A CA 1
ATOM 1494 C C . ASN A 1 204 ? -7.051 22.817 17.451 1.00 30.59 204 ASN A C 1
ATOM 1496 O O . ASN A 1 204 ? -6.920 23.218 18.607 1.00 30.59 204 ASN A O 1
ATOM 1500 N N . PHE A 1 205 ? -6.085 22.156 16.809 1.00 34.22 205 PHE A N 1
ATOM 1501 C CA . PHE A 1 205 ? -4.733 21.986 17.348 1.00 34.22 205 PHE A CA 1
ATOM 1502 C C . PHE A 1 205 ? -3.775 23.020 16.725 1.00 34.22 205 PHE A C 1
ATOM 1504 O O . PHE A 1 205 ? -3.603 23.013 15.503 1.00 34.22 205 PHE A O 1
ATOM 1511 N N . PRO A 1 206 ? -3.148 23.916 17.513 1.00 32.22 206 PRO A N 1
ATOM 1512 C CA . PRO A 1 206 ? -2.085 24.792 17.024 1.00 32.22 206 PRO A CA 1
ATOM 1513 C C . PRO A 1 206 ? -0.757 24.030 16.850 1.00 32.22 206 PRO A C 1
ATOM 1515 O O . PRO A 1 206 ? -0.465 23.088 17.582 1.00 32.22 206 PRO A O 1
ATOM 1518 N N . SER A 1 207 ? 0.057 24.455 15.879 1.00 39.44 207 SER A N 1
ATOM 1519 C CA . SER A 1 207 ? 1.383 23.880 15.593 1.00 39.44 207 SER A CA 1
ATOM 1520 C C . SER A 1 207 ? 2.448 24.336 16.602 1.00 39.44 207 SER A C 1
ATOM 1522 O O . SER A 1 207 ? 2.462 25.497 17.007 1.00 39.44 207 SER A O 1
ATOM 1524 N N . GLU A 1 208 ? 3.376 23.447 16.967 1.00 38.69 208 GLU A N 1
ATOM 1525 C CA . GLU A 1 208 ? 4.335 23.656 18.066 1.00 38.69 208 GLU A CA 1
ATOM 1526 C C . GLU A 1 208 ? 5.642 24.391 17.692 1.00 38.69 208 GLU A C 1
ATOM 1528 O O . GLU A 1 208 ? 6.499 24.563 18.558 1.00 38.69 208 GLU A O 1
ATOM 1533 N N . ARG A 1 209 ? 5.851 24.844 16.440 1.00 44.22 209 ARG A N 1
ATOM 1534 C CA . ARG A 1 209 ? 7.064 25.619 16.075 1.00 44.22 209 ARG A CA 1
ATOM 1535 C C . ARG A 1 209 ? 6.809 26.800 15.120 1.00 44.22 209 ARG A C 1
ATOM 1537 O O . ARG A 1 209 ? 6.041 26.648 14.172 1.00 44.22 209 ARG A O 1
ATOM 1544 N N . PRO A 1 210 ? 7.489 27.951 15.318 1.00 43.34 210 PRO A N 1
ATOM 1545 C CA . PRO A 1 210 ? 7.412 29.111 14.425 1.00 43.34 210 PRO A CA 1
ATOM 1546 C C . PRO A 1 210 ? 8.240 28.935 13.137 1.00 43.34 210 PRO A C 1
ATOM 1548 O O . PRO A 1 210 ? 9.258 28.239 13.136 1.00 43.34 210 PRO A O 1
ATOM 1551 N N . ALA A 1 211 ? 7.819 29.618 12.066 1.00 47.25 211 ALA A N 1
ATOM 1552 C CA . ALA A 1 211 ? 8.436 29.581 10.734 1.00 47.25 211 ALA A CA 1
ATOM 1553 C C . ALA A 1 211 ? 9.850 30.203 10.681 1.00 47.25 211 ALA A C 1
ATOM 1555 O O . ALA A 1 211 ? 10.149 31.177 11.387 1.00 47.25 211 ALA A O 1
ATOM 1556 N N . THR A 1 212 ? 10.715 29.661 9.819 1.00 54.81 212 THR A N 1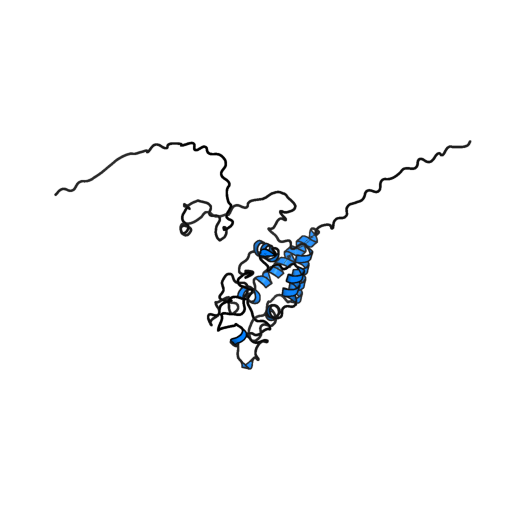
ATOM 1557 C CA . THR A 1 212 ? 12.123 30.066 9.657 1.00 54.81 212 THR A CA 1
ATOM 1558 C C . THR A 1 212 ? 12.336 30.970 8.432 1.00 54.81 212 THR A C 1
ATOM 1560 O O . THR A 1 212 ? 11.399 31.546 7.878 1.00 54.81 212 THR A O 1
ATOM 1563 N N . ALA A 1 213 ? 13.597 31.211 8.053 1.00 45.69 213 ALA A N 1
ATOM 1564 C CA . ALA A 1 213 ? 13.926 32.063 6.910 1.00 45.69 213 ALA A CA 1
ATOM 1565 C C . ALA A 1 213 ? 13.787 31.330 5.563 1.00 45.69 213 ALA A C 1
ATOM 1567 O O . ALA A 1 213 ? 13.598 31.998 4.547 1.00 45.69 213 ALA A O 1
ATOM 1568 N N . GLU A 1 214 ? 13.862 29.997 5.564 1.00 48.66 214 GLU A N 1
ATOM 1569 C CA . GLU A 1 214 ? 13.691 29.131 4.394 1.00 48.66 214 GLU A CA 1
ATOM 1570 C C . GLU A 1 214 ? 12.231 29.068 3.906 1.00 48.66 214 GLU A C 1
ATOM 1572 O O . GLU A 1 214 ? 11.994 28.954 2.705 1.00 48.66 214 GLU A O 1
ATOM 1577 N N . ASP A 1 215 ? 11.249 29.259 4.795 1.00 51.69 215 ASP A N 1
ATOM 1578 C CA . ASP A 1 215 ? 9.806 29.210 4.483 1.00 51.69 215 ASP A CA 1
ATOM 1579 C C . ASP A 1 215 ? 9.308 30.384 3.598 1.00 51.69 215 ASP A C 1
ATOM 1581 O O . ASP A 1 215 ? 8.130 30.483 3.251 1.00 51.69 215 ASP A O 1
ATOM 1585 N N . ARG A 1 216 ? 10.199 31.305 3.206 1.00 49.72 216 ARG A N 1
ATOM 1586 C CA . ARG A 1 216 ? 9.888 32.560 2.489 1.00 49.72 216 ARG A CA 1
ATOM 1587 C C . ARG A 1 216 ? 9.507 32.424 1.013 1.00 49.72 216 ARG A C 1
ATOM 1589 O O . ARG A 1 216 ? 9.271 33.443 0.367 1.00 49.72 216 ARG A O 1
ATOM 1596 N N . ALA A 1 217 ? 9.447 31.213 0.466 1.00 46.16 217 ALA A N 1
ATOM 1597 C CA . ALA A 1 217 ? 9.129 30.992 -0.947 1.00 46.16 217 ALA A CA 1
ATOM 1598 C C . ALA A 1 217 ? 7.661 31.306 -1.323 1.00 46.16 217 ALA A C 1
ATOM 1600 O O . ALA A 1 217 ? 7.337 31.361 -2.508 1.00 46.16 217 ALA A O 1
ATOM 1601 N N . VAL A 1 218 ? 6.774 31.531 -0.342 1.00 44.12 218 VAL A N 1
ATOM 1602 C CA . VAL A 1 218 ? 5.346 31.824 -0.560 1.00 44.12 218 VAL A CA 1
ATOM 1603 C C . VAL A 1 218 ? 5.069 33.337 -0.463 1.00 44.12 218 VAL A C 1
ATOM 1605 O O . VAL A 1 218 ? 5.261 33.923 0.608 1.00 44.12 218 VAL A O 1
ATOM 1608 N N . PRO A 1 219 ? 4.574 34.000 -1.530 1.00 36.22 219 PRO A N 1
ATOM 1609 C CA . PRO A 1 219 ? 4.223 35.419 -1.481 1.00 36.22 219 PRO A CA 1
ATOM 1610 C C . PRO A 1 219 ? 3.096 35.706 -0.476 1.00 36.22 219 PRO A C 1
ATOM 1612 O O . PRO A 1 219 ? 1.970 35.252 -0.655 1.00 36.22 219 PRO A O 1
ATOM 1615 N N . GLY A 1 220 ? 3.387 36.503 0.557 1.00 42.25 220 GLY A N 1
ATOM 1616 C CA . GLY A 1 220 ? 2.385 37.016 1.505 1.00 42.25 220 GLY A CA 1
ATOM 1617 C C . GLY A 1 220 ? 2.764 36.926 2.986 1.00 42.25 220 GLY A C 1
ATOM 1618 O O . GLY A 1 220 ? 2.250 37.717 3.772 1.00 42.25 220 GLY A O 1
ATOM 1619 N N . HIS A 1 221 ? 3.689 36.038 3.363 1.00 39.78 221 HIS A N 1
ATOM 1620 C CA . HIS A 1 221 ? 4.051 35.786 4.765 1.00 39.78 221 HIS A CA 1
ATOM 1621 C C . HIS A 1 221 ? 5.322 36.526 5.222 1.00 39.78 221 HIS A C 1
ATOM 1623 O O . HIS A 1 221 ? 6.273 36.727 4.459 1.00 39.78 221 HIS A O 1
ATOM 1629 N N . ARG A 1 222 ? 5.363 36.916 6.501 1.00 46.00 222 ARG A N 1
ATOM 1630 C CA . ARG A 1 222 ? 6.521 37.488 7.204 1.00 46.00 222 ARG A CA 1
ATOM 1631 C C . ARG A 1 222 ? 7.020 36.550 8.309 1.00 46.00 222 ARG A C 1
ATOM 1633 O O . ARG A 1 222 ? 6.353 35.612 8.730 1.00 46.00 222 ARG A O 1
ATOM 1640 N N . LYS A 1 223 ? 8.236 36.822 8.797 1.00 37.53 223 LYS A N 1
ATOM 1641 C CA . LYS A 1 223 ? 8.876 36.054 9.875 1.00 37.53 223 LYS A CA 1
ATOM 1642 C C . LYS A 1 223 ? 8.042 36.150 11.159 1.00 37.53 223 LYS A C 1
ATOM 1644 O O . LYS A 1 223 ? 7.958 37.233 11.732 1.00 37.53 223 LYS A O 1
ATOM 1649 N N . GLY A 1 224 ? 7.514 35.016 11.616 1.00 41.28 224 GLY A N 1
ATOM 1650 C CA . GLY A 1 224 ? 6.646 34.912 12.794 1.00 41.28 224 GLY A CA 1
ATOM 1651 C C . GLY A 1 224 ? 5.171 34.656 12.472 1.00 41.28 224 GLY A C 1
ATOM 1652 O O . GLY A 1 224 ? 4.427 34.300 13.382 1.00 41.28 224 GLY A O 1
ATOM 1653 N N . ASP A 1 225 ? 4.754 34.772 11.208 1.00 38.84 225 ASP A N 1
ATOM 1654 C CA . ASP A 1 225 ? 3.380 34.468 10.809 1.00 38.84 225 ASP A CA 1
ATOM 1655 C C . ASP A 1 225 ? 3.131 32.943 10.851 1.00 38.84 225 ASP A C 1
ATOM 1657 O O . ASP A 1 225 ? 3.981 32.174 10.388 1.00 38.84 225 ASP A O 1
ATOM 1661 N N . PRO A 1 226 ? 1.973 32.470 11.353 1.00 38.25 226 PRO A N 1
ATOM 1662 C CA . PRO A 1 226 ? 1.603 31.067 11.239 1.00 38.25 226 PRO A CA 1
ATOM 1663 C C . PRO A 1 226 ? 1.282 30.734 9.779 1.00 38.25 226 PRO A C 1
ATOM 1665 O O . PRO A 1 226 ? 0.372 31.315 9.184 1.00 38.25 226 PRO A O 1
ATOM 1668 N N . ILE A 1 227 ? 2.005 29.768 9.212 1.00 39.44 227 ILE A N 1
ATOM 1669 C CA . ILE A 1 227 ? 1.738 29.237 7.875 1.00 39.44 227 ILE A CA 1
ATOM 1670 C C . ILE A 1 227 ? 0.910 27.956 8.039 1.00 39.44 227 ILE A C 1
ATOM 1672 O O . ILE A 1 227 ? 1.445 26.948 8.509 1.00 39.44 227 ILE A O 1
ATOM 1676 N N . PRO A 1 228 ? -0.378 27.935 7.657 1.00 37.91 228 PRO A N 1
ATOM 1677 C CA . PRO A 1 228 ? -1.063 26.671 7.455 1.00 37.91 228 PRO A CA 1
ATOM 1678 C C . PRO A 1 228 ? -0.432 26.073 6.180 1.00 37.91 228 PRO A C 1
ATOM 1680 O O . PRO A 1 228 ? -0.551 26.657 5.107 1.00 37.91 228 PRO A O 1
ATOM 1683 N N . GLY A 1 229 ? 0.354 25.001 6.338 1.00 37.78 229 GLY A N 1
ATOM 1684 C CA . GLY A 1 229 ? 1.504 24.683 5.467 1.00 37.78 229 GLY A CA 1
ATOM 1685 C C . GLY A 1 229 ? 1.236 23.904 4.175 1.00 37.78 229 GLY A C 1
ATOM 1686 O O . GLY A 1 229 ? 0.322 24.228 3.433 1.00 37.78 229 GLY A O 1
ATOM 1687 N N . LEU A 1 230 ? 2.061 22.889 3.885 1.00 41.81 230 LEU A N 1
ATOM 1688 C CA . LEU A 1 230 ? 1.876 22.006 2.721 1.00 41.81 230 LEU A CA 1
ATOM 1689 C C . LEU A 1 230 ? 2.346 20.525 2.852 1.00 41.81 230 LEU A C 1
ATOM 1691 O O . LEU A 1 230 ? 2.452 19.844 1.842 1.00 41.81 230 LEU A O 1
ATOM 1695 N N . ALA A 1 231 ? 2.659 19.879 3.987 1.00 50.59 231 ALA A N 1
ATOM 1696 C CA . ALA A 1 231 ? 2.812 20.251 5.403 1.00 50.59 231 ALA A CA 1
ATOM 1697 C C . ALA A 1 231 ? 1.644 21.004 6.081 1.00 50.59 231 ALA A C 1
ATOM 1699 O O . ALA A 1 231 ? 1.862 21.798 6.992 1.00 50.59 231 ALA A O 1
ATOM 1700 N N . GLY A 1 232 ? 0.416 20.821 5.594 1.00 39.00 232 GLY A N 1
ATOM 1701 C CA . GLY A 1 232 ? -0.732 21.674 5.915 1.00 39.00 232 GLY A CA 1
ATOM 1702 C C . GLY A 1 232 ? -1.475 22.083 4.640 1.00 39.00 232 GLY A C 1
ATOM 1703 O O . GLY A 1 232 ? -1.501 21.294 3.701 1.00 39.00 232 GLY A O 1
ATOM 1704 N N . SER A 1 233 ? -2.091 23.271 4.628 1.00 29.88 233 SER A N 1
ATOM 1705 C CA . SER A 1 233 ? -2.947 23.819 3.556 1.00 29.88 233 SER A CA 1
ATOM 1706 C C . SER A 1 233 ? -2.817 23.228 2.149 1.00 29.88 233 SER A C 1
ATOM 1708 O O . SER A 1 233 ? -1.955 23.596 1.359 1.00 29.88 233 SER A O 1
ATOM 1710 N N . ALA A 1 234 ? -3.921 22.622 1.727 1.00 25.50 234 ALA A N 1
ATOM 1711 C CA . ALA A 1 234 ? -4.836 23.405 0.901 1.00 25.50 234 ALA A CA 1
ATOM 1712 C C . ALA A 1 234 ? -6.296 23.028 1.194 1.00 25.50 234 ALA A C 1
ATOM 1714 O O . ALA A 1 234 ? -6.896 22.230 0.483 1.00 25.50 234 ALA A O 1
ATOM 1715 N N . VAL A 1 235 ? -6.900 23.651 2.214 1.00 29.42 235 VAL A N 1
ATOM 1716 C CA . VAL A 1 235 ? -8.366 23.789 2.265 1.00 29.42 235 VAL A CA 1
ATOM 1717 C C . VAL A 1 235 ? -8.687 25.271 2.148 1.00 29.42 235 VAL A C 1
ATOM 1719 O O . VAL A 1 235 ? -8.687 26.009 3.132 1.00 29.42 235 VAL A O 1
ATOM 1722 N N . GLY A 1 236 ? -8.902 25.720 0.913 1.00 26.77 236 GLY A N 1
ATOM 1723 C CA . GLY A 1 236 ? -9.372 27.074 0.654 1.00 26.77 236 GLY A CA 1
ATOM 1724 C C . GLY A 1 236 ? -10.798 27.249 1.171 1.00 26.77 236 GLY A C 1
ATOM 1725 O O . GLY A 1 236 ? -11.656 26.407 0.911 1.00 26.77 236 GLY A O 1
ATOM 1726 N N . TRP A 1 237 ? -11.063 28.360 1.857 1.00 26.59 237 TRP A N 1
ATOM 1727 C CA . TRP A 1 237 ? -12.414 28.743 2.261 1.00 26.59 237 TRP A CA 1
ATOM 1728 C C . TRP A 1 237 ? -12.796 30.105 1.697 1.00 26.59 237 TRP A C 1
ATOM 1730 O O . TRP A 1 237 ? -12.102 31.106 1.864 1.00 26.59 237 TRP A O 1
ATOM 1740 N N . ASN A 1 238 ? -13.954 30.123 1.043 1.00 30.05 238 ASN A N 1
ATOM 1741 C CA . ASN A 1 238 ? -14.615 31.327 0.568 1.00 30.05 238 ASN A CA 1
ATOM 1742 C C . ASN A 1 238 ? -15.208 32.069 1.781 1.00 30.05 238 ASN A C 1
ATOM 1744 O O . ASN A 1 238 ? -16.251 31.672 2.303 1.00 30.05 238 ASN A O 1
ATOM 1748 N N . ALA A 1 239 ? -14.553 33.132 2.250 1.00 29.73 239 ALA A N 1
ATOM 1749 C CA . ALA A 1 239 ? -15.088 33.975 3.316 1.00 29.73 239 ALA A CA 1
ATOM 1750 C C . ALA A 1 239 ? -16.061 35.012 2.731 1.00 29.73 239 ALA A C 1
ATOM 1752 O O . ALA A 1 239 ? -15.662 35.975 2.070 1.00 29.73 239 ALA A O 1
ATOM 1753 N N . ARG A 1 240 ? -17.360 34.810 2.981 1.00 28.80 240 ARG A N 1
ATOM 1754 C CA . ARG A 1 240 ? -18.427 35.762 2.644 1.00 28.80 240 ARG A CA 1
ATOM 1755 C C . ARG A 1 240 ? -18.161 37.0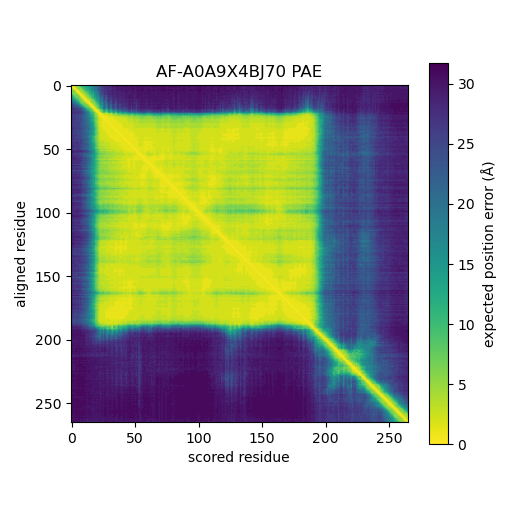83 3.381 1.00 28.80 240 ARG A C 1
ATOM 1757 O O . ARG A 1 240 ? -18.103 37.092 4.605 1.00 28.80 240 ARG A O 1
ATOM 1764 N N . ARG A 1 241 ? -17.988 38.190 2.648 1.00 33.38 241 ARG A N 1
ATOM 1765 C CA . ARG A 1 241 ? -17.837 39.525 3.250 1.00 33.38 241 ARG A CA 1
ATOM 1766 C C . ARG A 1 241 ? -19.160 39.987 3.855 1.00 33.38 241 ARG A C 1
ATOM 1768 O O . ARG A 1 241 ? -20.063 40.359 3.112 1.00 33.38 241 ARG A O 1
ATOM 1775 N N . GLU A 1 242 ? -19.204 40.088 5.173 1.00 35.03 242 GLU A N 1
ATOM 1776 C CA . GLU A 1 242 ? -20.122 40.971 5.890 1.00 35.03 242 GLU A CA 1
ATOM 1777 C C . GLU A 1 242 ? -19.316 41.889 6.817 1.00 35.03 242 GLU A C 1
ATOM 1779 O O . GLU A 1 242 ? -18.198 41.553 7.192 1.00 35.03 242 GLU A O 1
ATOM 1784 N N . ASN A 1 243 ? -19.900 43.055 7.120 1.00 32.47 243 ASN A N 1
ATOM 1785 C CA . ASN A 1 243 ? -19.365 44.191 7.886 1.00 32.47 243 ASN A CA 1
ATOM 1786 C C . ASN A 1 243 ? -18.039 44.849 7.406 1.00 32.47 243 ASN A C 1
ATOM 1788 O O . ASN A 1 243 ? -17.101 44.244 6.894 1.00 32.47 243 ASN A O 1
ATOM 1792 N N . ARG A 1 244 ? -18.026 46.189 7.484 1.00 44.59 244 ARG A N 1
ATOM 1793 C CA . ARG A 1 244 ? -17.023 47.089 6.892 1.00 44.59 244 ARG A CA 1
ATOM 1794 C C . ARG A 1 244 ? -16.790 48.267 7.837 1.00 44.59 244 ARG A C 1
ATOM 1796 O O . ARG A 1 244 ? -17.365 49.329 7.627 1.00 44.59 244 ARG A O 1
ATOM 1803 N N . GLU A 1 245 ? -15.914 48.104 8.822 1.00 30.39 245 GLU A N 1
ATOM 1804 C CA . GLU A 1 245 ? -15.441 49.218 9.654 1.00 30.39 245 GLU A CA 1
ATOM 1805 C C . GLU A 1 245 ? -13.911 49.245 9.714 1.00 30.39 245 GLU A C 1
ATOM 1807 O O . GLU A 1 245 ? -13.262 48.509 10.450 1.00 30.39 245 GLU A O 1
ATOM 1812 N N . THR A 1 246 ? -13.312 50.112 8.896 1.00 31.59 246 THR A N 1
ATOM 1813 C CA . THR A 1 246 ? -11.878 50.420 8.960 1.00 31.59 246 THR A CA 1
ATOM 1814 C C . THR A 1 246 ? -11.630 51.554 9.945 1.00 31.59 246 THR A C 1
ATOM 1816 O O . THR A 1 246 ? -11.719 52.724 9.564 1.00 31.59 246 THR A O 1
ATOM 1819 N N . LEU A 1 247 ? -11.240 51.223 11.176 1.00 27.02 247 LEU A N 1
ATOM 1820 C CA . LEU A 1 247 ? -10.635 52.195 12.084 1.00 27.02 247 LEU A CA 1
ATOM 1821 C C . LEU A 1 247 ? -9.178 52.438 11.647 1.00 27.02 247 LEU A C 1
ATOM 1823 O O . LEU A 1 247 ? -8.314 51.577 11.808 1.00 27.02 247 LEU A O 1
ATOM 1827 N N . ARG A 1 248 ? -8.891 53.600 11.048 1.00 28.34 248 ARG A N 1
ATOM 1828 C CA . ARG A 1 248 ? -7.512 54.007 10.730 1.00 28.34 248 ARG A CA 1
ATOM 1829 C C . ARG A 1 248 ? -6.854 54.593 11.978 1.00 28.34 248 ARG A C 1
ATOM 1831 O O . ARG A 1 248 ? -7.116 55.743 12.313 1.00 28.34 248 ARG A O 1
ATOM 1838 N N . VAL A 1 249 ? -5.965 53.835 12.616 1.00 28.72 249 VAL A N 1
ATOM 1839 C CA . VAL A 1 249 ? -5.015 54.382 13.599 1.00 28.72 249 VAL A CA 1
ATOM 1840 C C . VAL A 1 249 ? -3.756 54.845 12.862 1.00 28.72 249 VAL A C 1
ATOM 1842 O O . VAL A 1 249 ? -3.269 54.171 11.955 1.00 28.72 249 VAL A O 1
ATOM 1845 N N . PHE A 1 250 ? -3.274 56.035 13.213 1.00 26.16 250 PHE A N 1
ATOM 1846 C CA . PHE A 1 250 ? -2.198 56.753 12.532 1.00 26.16 250 PHE A CA 1
ATOM 1847 C C . PHE A 1 250 ? -0.968 56.770 13.450 1.00 26.16 250 PHE A C 1
ATOM 1849 O O . PHE A 1 250 ? -1.009 57.410 14.498 1.00 26.16 250 PHE A O 1
ATOM 1856 N N . GLU A 1 251 ? 0.117 56.078 13.092 1.00 29.31 251 GLU A N 1
ATOM 1857 C CA . GLU A 1 251 ? 1.373 56.151 13.855 1.00 29.31 251 GLU A CA 1
ATOM 1858 C C . GLU A 1 251 ? 2.259 57.312 13.364 1.00 29.31 251 GLU A C 1
ATOM 1860 O O . GLU A 1 251 ? 2.511 57.430 12.158 1.00 29.31 251 GLU A O 1
ATOM 1865 N N . PRO A 1 252 ? 2.764 58.180 14.261 1.00 31.69 252 PRO A N 1
ATOM 1866 C CA . PRO A 1 252 ? 3.665 59.262 13.887 1.00 31.69 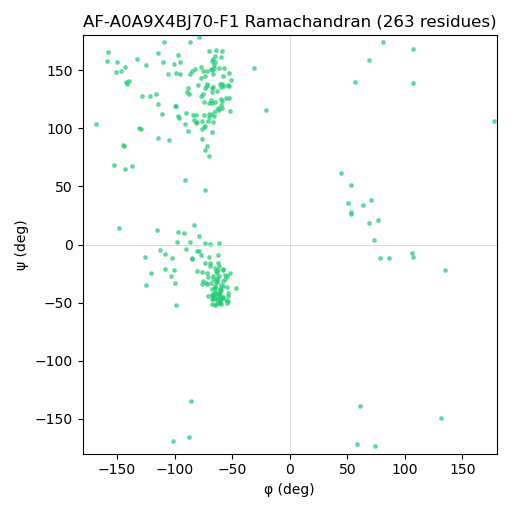252 PRO A CA 1
ATOM 1867 C C . PRO A 1 252 ? 5.106 58.762 13.690 1.00 31.69 252 PRO A C 1
ATOM 1869 O O . PRO A 1 252 ? 5.650 58.015 14.501 1.00 31.69 252 PRO A O 1
ATOM 1872 N N . ARG A 1 253 ? 5.775 59.248 12.636 1.00 34.16 253 ARG A N 1
ATOM 1873 C CA . ARG A 1 253 ? 7.219 59.040 12.437 1.00 34.16 253 ARG A CA 1
ATOM 1874 C C . ARG A 1 253 ? 8.022 59.726 13.545 1.00 34.16 253 ARG A C 1
ATOM 1876 O O . ARG A 1 253 ? 8.096 60.952 13.575 1.00 34.16 253 ARG A O 1
ATOM 1883 N N . ALA A 1 254 ? 8.719 58.943 14.363 1.00 38.28 254 ALA A N 1
ATOM 1884 C CA . ALA A 1 254 ? 9.871 59.438 15.107 1.00 38.28 254 ALA A CA 1
ATOM 1885 C C . ALA A 1 254 ? 11.061 59.619 14.150 1.00 38.28 254 ALA A C 1
ATOM 1887 O O . ALA A 1 254 ? 11.354 58.745 13.334 1.00 38.28 254 ALA A O 1
ATOM 1888 N N . GLY A 1 255 ? 11.758 60.749 14.255 1.00 34.31 255 GLY A N 1
ATOM 1889 C CA . GLY A 1 255 ? 12.988 60.998 13.517 1.00 34.31 255 GLY A CA 1
ATOM 1890 C C . GLY A 1 255 ? 14.004 61.734 14.377 1.00 34.31 255 GLY A C 1
ATOM 1891 O O . GLY A 1 255 ? 13.662 62.703 15.051 1.00 34.31 255 GLY A O 1
ATOM 1892 N N . THR A 1 256 ? 15.264 61.316 14.288 1.00 32.47 256 THR A N 1
ATOM 1893 C CA . THR A 1 256 ? 16.409 62.103 14.758 1.00 32.47 256 THR A CA 1
ATOM 1894 C C . THR A 1 256 ? 17.591 61.914 13.810 1.00 32.47 256 THR A C 1
ATOM 1896 O O . THR A 1 256 ? 17.670 60.939 13.067 1.00 32.47 256 THR A O 1
ATOM 1899 N N . THR A 1 257 ? 18.456 62.922 13.754 1.00 36.12 257 THR A N 1
ATOM 1900 C CA . THR A 1 257 ? 19.275 63.265 12.582 1.00 36.12 257 THR A CA 1
ATOM 1901 C C . THR A 1 257 ? 20.773 62.977 12.740 1.00 36.12 257 THR A C 1
ATOM 1903 O O . THR A 1 257 ? 21.254 62.766 13.851 1.00 36.12 257 THR A O 1
ATOM 1906 N N . ARG A 1 258 ? 21.494 63.178 11.614 1.00 34.41 258 ARG A N 1
ATOM 1907 C CA . ARG A 1 258 ? 22.953 63.396 11.404 1.00 34.41 258 ARG A CA 1
ATOM 1908 C C . ARG A 1 258 ? 23.671 62.177 10.795 1.00 34.41 258 ARG A C 1
ATOM 1910 O O . ARG A 1 258 ? 23.395 61.055 11.181 1.00 34.41 258 ARG A O 1
ATOM 1917 N N . LYS A 1 259 ? 24.602 62.333 9.843 1.00 33.34 259 LYS A N 1
ATOM 1918 C CA . LYS A 1 259 ? 25.249 63.533 9.253 1.00 33.34 259 LYS A CA 1
ATOM 1919 C C . LYS A 1 259 ? 25.642 63.210 7.798 1.00 33.34 259 LYS A C 1
ATOM 1921 O O . LYS A 1 259 ? 26.004 62.073 7.524 1.00 33.34 259 LYS A O 1
ATOM 1926 N N . ALA A 1 260 ? 25.623 64.195 6.900 1.00 35.47 260 ALA A N 1
ATOM 1927 C CA . ALA A 1 260 ? 26.226 64.072 5.569 1.00 35.47 260 ALA A CA 1
ATOM 1928 C C . ALA A 1 260 ? 27.651 64.652 5.575 1.00 35.47 260 ALA A C 1
ATOM 1930 O O . ALA A 1 260 ? 27.894 65.646 6.264 1.00 35.47 260 ALA A O 1
ATOM 1931 N N . SER A 1 261 ? 28.551 64.068 4.782 1.00 36.75 261 SER A N 1
ATOM 1932 C CA . SER A 1 261 ? 29.860 64.645 4.452 1.00 36.75 261 SER A CA 1
ATOM 1933 C C . SER A 1 261 ? 29.922 64.933 2.956 1.00 36.75 261 SER A C 1
ATOM 1935 O O . SER A 1 261 ? 29.609 64.066 2.144 1.00 36.75 261 SER A O 1
ATOM 1937 N N . LEU A 1 262 ? 30.320 66.155 2.614 1.00 36.16 262 LEU A N 1
ATOM 1938 C CA . LEU A 1 262 ? 30.614 66.596 1.251 1.00 36.16 262 LEU A CA 1
ATOM 1939 C C . LEU A 1 262 ? 32.074 66.280 0.903 1.00 36.16 262 LEU A C 1
ATOM 1941 O O . LEU A 1 262 ? 32.948 66.404 1.760 1.00 36.16 262 LEU A O 1
ATOM 1945 N N . VAL A 1 263 ? 32.333 65.974 -0.368 1.00 35.91 263 VAL A N 1
ATOM 1946 C CA . VAL A 1 263 ? 33.652 66.097 -1.009 1.00 35.91 263 VAL A CA 1
ATOM 1947 C C . VAL A 1 263 ? 33.431 66.912 -2.293 1.00 35.91 263 VAL A C 1
ATOM 1949 O O . VAL A 1 263 ? 32.489 66.589 -3.020 1.00 35.91 263 VAL A O 1
ATOM 1952 N N . PRO A 1 264 ? 34.187 67.996 -2.547 1.00 56.84 264 PRO A N 1
ATOM 1953 C CA . PRO A 1 264 ? 33.948 68.880 -3.687 1.00 56.84 264 PRO A CA 1
ATOM 1954 C C . PRO A 1 264 ? 34.811 68.551 -4.918 1.00 56.84 264 PRO A C 1
ATOM 1956 O O . PRO A 1 264 ? 35.914 68.037 -4.762 1.00 56.84 264 PRO A O 1
ATOM 1959 N N . ALA A 1 265 ? 34.295 68.987 -6.078 1.00 43.59 265 ALA A N 1
ATOM 1960 C CA . ALA A 1 265 ? 34.968 69.273 -7.359 1.00 43.59 265 ALA A CA 1
ATOM 1961 C C . ALA A 1 265 ? 35.849 68.165 -7.975 1.00 43.59 265 ALA A C 1
ATOM 1963 O O . ALA A 1 265 ? 37.066 68.139 -7.695 1.00 43.59 265 ALA A O 1
#

Organism: NCBI:txid2983605

pLDDT: mean 75.59, std 26.68, range [25.5, 98.75]

Sequence (265 aa):
MRHELRGLAMLAPLALAACGPAGPSAEQRAAAVDAFATVKEVFQHPRCQNCHIPGDAPLQFDAGVAHAQAVVRGPDGHGAPGLPCGTCHGESNPPASYGPHAPPGAPHWALPPPSMRMVTQGLSAPALCAMIKDTKENNGRDFAALIKHVSEDKLVLWGWNPGGERKPVPVPHAQFVEKFKVWADAGAVSVGVTDARRSGEMTNFPSERPATAEDRAVPGHRKGDPIPGLAGSAVGWNARRENRETLRVFEPRAGTTRKASLVPA

Secondary structure (DSSP, 8-state):
-------------------PPPPPPHHHHHHHHHHHHHHHHHHTSHHHHTTS-SSSS-EETTTTEEPTT----TTTSSEETTEEGGGT--SSPPPGGG-TTSPP--TT--PPPGGG----TT--HHHHHHHHH-TTTTTS--HHHHHHHHHH-HHHHGGGS--TTPPPPSS-HHHHHHHHHHHHHTTS--TT---TTTS----PPPPSS---SGGGGSTT--TT-----SSS---------------------------------